Protein AF-0000000075736664 (afdb_homodimer)

InterPro domains:
  IPR010893 [NiFe]-hydrogenase maturation factor HyaE [PF07449] (16-112)
  IPR010893 [NiFe]-hydrogenase maturation factor HyaE [PIRSF038934] (4-126)
  IPR010893 [NiFe]-hydrogenase maturation factor HyaE [cd02965] (16-115)
  IPR036249 Thioredoxin-like superfamily [SSF52833] (6-121)

Organism: Rhodopseudomonas palustris (strain ATCC BAA-98 / CGA009) (NCBI:txid258594)

Radius of gyration: 22.51 Å; Cα contacts (8 Å, |Δi|>4): 383; chains: 2; bounding box: 53×80×55 Å

Secondary structure (DSSP, 8-state):
-----------TTPPEEE-TTTHHHHHHHH-SEEEEEE---TTT-TTHHHHHHHHHHHHHTSTTTEEEEEE-GGGHHHHHHHHT--SSSEEEEEEPPEEEEEEES---HHHHHHHHHHHHHHHH-GGGGTTT-/-----------TTPPEEE-TTTHHHHHHHH-SEEEEEE---TTT-TTHHHHHHHHHHHHHTSTTTEEEEEE-GGGHHHHHHHHT--SSSEEEEEEPPEEEEEEES---HHHHHHHHHHHHHHHH-GGGGTTT-

Nearest PDB structures (foldseek):
  2qsi-assembly1_B  TM=9.803E-01  e=1.131E-19  Rhodopseudomonas palustris CGA009
  5xoc-assembly1_B  TM=6.688E-01  e=1.266E-04  Escherichia coli K-12
  2h72-assembly2_B  TM=6.730E-01  e=1.039E-04  Escherichia coli
  2h76-assembly2_B  TM=6.574E-01  e=1.445E-04  Escherichia coli
  5hr3-assembly2_B  TM=6.625E-01  e=2.447E-04  Escherichia coli

Sequence (266 aa):
MSGSLARAAARPNAPTLVDEATVDDFIAHSGKIVVLFFRGDAVRFPEAADLAVVLPELINAFPGRLVAAEVAAEAERGLMARFGVAVCPSLAVVQPERTLGVIAKIQDWSSYLAQIGAMLAEVDQPGEAELQSMSGSLARAAARPNAPTLVDEATVDDFIAHSGKIVVLFFRGDAVRFPEAADLAVVLPELINAFPGRLVAAEVAAEAERGLMARFGVAVCPSLAVVQPERTLGVIAKIQDWSSYLAQIGAMLAEVDQPGEAELQS

Structure (mmCIF, N/CA/C/O backbone):
data_AF-0000000075736664-model_v1
#
loop_
_entity.id
_entity.type
_entity.pdbx_description
1 polymer 'Hydrogenase expression/formation protein'
#
loop_
_atom_site.group_PDB
_atom_site.id
_atom_site.type_symbol
_atom_site.label_atom_id
_atom_site.label_alt_id
_atom_site.label_comp_id
_atom_site.label_asym_id
_atom_site.label_entity_id
_atom_site.label_seq_id
_atom_site.pdbx_PDB_ins_code
_atom_site.Cartn_x
_atom_site.Cartn_y
_atom_site.Cartn_z
_atom_site.occupancy
_atom_site.B_iso_or_equiv
_atom_site.auth_seq_id
_atom_site.auth_comp_id
_atom_site.auth_asym_id
_atom_site.auth_atom_id
_atom_site.pdbx_PDB_model_num
ATOM 1 N N . MET A 1 1 ? -13.656 48.906 -15.078 1 32.12 1 MET A N 1
ATOM 2 C CA . MET A 1 1 ? -13.891 47.688 -14.289 1 32.12 1 MET A CA 1
ATOM 3 C C . MET A 1 1 ? -12.711 46.719 -14.398 1 32.12 1 MET A C 1
ATOM 5 O O . MET A 1 1 ? -12.594 45.969 -15.367 1 32.12 1 MET A O 1
ATOM 9 N N . SER A 1 2 ? -11.516 47.156 -13.961 1 38.31 2 SER A N 1
ATOM 10 C CA . SER A 1 2 ? -10.227 46.469 -13.922 1 38.31 2 SER A CA 1
ATOM 11 C C . SER A 1 2 ? -10.328 45.156 -13.164 1 38.31 2 SER A C 1
ATOM 13 O O . SER A 1 2 ? -10.641 45.125 -11.977 1 38.31 2 SER A O 1
ATOM 15 N N . GLY A 1 3 ? -10.867 44.031 -13.758 1 38.94 3 GLY A N 1
ATOM 16 C CA . GLY A 1 3 ? -10.953 42.688 -13.211 1 38.94 3 GLY A CA 1
ATOM 17 C C . GLY A 1 3 ? -9.664 42.25 -12.562 1 38.94 3 GLY A C 1
ATOM 18 O O . GLY A 1 3 ? -8.609 42.219 -13.211 1 38.94 3 GLY A O 1
ATOM 19 N N . SER A 1 4 ? -9.32 42.656 -11.336 1 39.97 4 SER A N 1
ATOM 20 C CA . SER A 1 4 ? -8.227 42.125 -10.523 1 39.97 4 SER A CA 1
ATOM 21 C C . SER A 1 4 ? -8.188 40.594 -10.586 1 39.97 4 SER A C 1
ATOM 23 O O . SER A 1 4 ? -9.125 39.938 -10.141 1 39.97 4 SER A O 1
ATOM 25 N N . LEU A 1 5 ? -7.781 40.062 -11.688 1 40.94 5 LEU A N 1
ATOM 26 C CA . LEU A 1 5 ? -7.5 38.625 -11.68 1 40.94 5 LEU A CA 1
ATOM 27 C C . LEU A 1 5 ? -6.68 38.25 -10.453 1 40.94 5 LEU A C 1
ATOM 29 O O . LEU A 1 5 ? -5.52 38.656 -10.328 1 40.94 5 LEU A O 1
ATOM 33 N N . ALA A 1 6 ? -7.152 38.281 -9.258 1 39.81 6 ALA A N 1
ATOM 34 C CA . ALA A 1 6 ? -6.512 37.656 -8.102 1 39.81 6 ALA A CA 1
ATOM 35 C C . ALA A 1 6 ? -5.684 36.438 -8.516 1 39.81 6 ALA A C 1
ATOM 37 O O . ALA A 1 6 ? -6.234 35.438 -8.93 1 39.81 6 ALA A O 1
ATOM 38 N N . ARG A 1 7 ? -4.645 36.594 -9.234 1 39.16 7 ARG A N 1
ATOM 39 C CA . ARG A 1 7 ? -3.645 35.562 -9.492 1 39.16 7 ARG A CA 1
ATOM 40 C C . ARG A 1 7 ? -3.42 34.688 -8.258 1 39.16 7 ARG A C 1
ATOM 42 O O . ARG A 1 7 ? -3 35.188 -7.211 1 39.16 7 ARG A O 1
ATOM 49 N N . ALA A 1 8 ? -4.324 33.688 -7.949 1 43.16 8 ALA A N 1
ATOM 50 C CA . ALA A 1 8 ? -4 32.688 -6.941 1 43.16 8 ALA A CA 1
ATOM 51 C C . ALA A 1 8 ? -2.492 32.531 -6.801 1 43.16 8 ALA A C 1
ATOM 53 O O . ALA A 1 8 ? -1.814 32.125 -7.75 1 43.16 8 ALA A O 1
ATOM 54 N N . ALA A 1 9 ? -1.749 33.281 -6.129 1 41.16 9 ALA A N 1
ATOM 55 C CA . ALA A 1 9 ? -0.318 33.188 -5.848 1 41.16 9 ALA A CA 1
ATOM 56 C C . ALA A 1 9 ? 0.123 31.75 -5.621 1 41.16 9 ALA A C 1
ATOM 58 O O . ALA A 1 9 ? -0.461 31.047 -4.805 1 41.16 9 ALA A O 1
ATOM 59 N N . ALA A 1 10 ? 0.489 30.984 -6.641 1 45.25 10 ALA A N 1
ATOM 60 C CA . ALA A 1 10 ? 1.214 29.734 -6.543 1 45.25 10 ALA A CA 1
ATOM 61 C C . ALA A 1 10 ? 2.143 29.719 -5.332 1 45.25 10 ALA A C 1
ATOM 63 O O . ALA A 1 10 ? 2.973 30.625 -5.172 1 45.25 10 ALA A O 1
ATOM 64 N N . ARG A 1 11 ? 1.587 29.609 -4.062 1 51.81 11 ARG A N 1
ATOM 65 C CA . ARG A 1 11 ? 2.467 29.531 -2.9 1 51.81 11 ARG A CA 1
ATOM 66 C C . ARG A 1 11 ? 3.707 28.703 -3.207 1 51.81 11 ARG A C 1
ATOM 68 O O . ARG A 1 11 ? 3.6 27.578 -3.697 1 51.81 11 ARG A O 1
ATOM 75 N N . PRO A 1 12 ? 4.809 29.219 -3.355 1 54.09 12 PRO A N 1
ATOM 76 C CA . PRO A 1 12 ? 6.07 28.484 -3.504 1 54.09 12 PRO A CA 1
ATOM 77 C C . PRO A 1 12 ? 6.18 27.297 -2.557 1 54.09 12 PRO A C 1
ATOM 79 O O . PRO A 1 12 ? 5.703 27.359 -1.42 1 54.09 12 PRO A O 1
ATOM 82 N N . ASN A 1 13 ? 6.242 26 -3.016 1 64.38 13 ASN A N 1
ATOM 83 C CA . ASN A 1 13 ? 6.504 24.766 -2.297 1 64.38 13 ASN A CA 1
ATOM 84 C C . ASN A 1 13 ? 5.207 24.078 -1.881 1 64.38 13 ASN A C 1
ATOM 86 O O . ASN A 1 13 ? 5.164 23.391 -0.855 1 64.38 13 ASN A O 1
ATOM 90 N N . ALA A 1 14 ? 4.172 24.609 -2.598 1 75.69 14 ALA A N 1
ATOM 91 C CA . ALA A 1 14 ? 2.883 24 -2.291 1 75.69 14 ALA A CA 1
ATOM 92 C C . ALA A 1 14 ? 2.879 22.516 -2.656 1 75.69 14 ALA A C 1
ATOM 94 O O . ALA A 1 14 ? 3.445 22.125 -3.676 1 75.69 14 ALA A O 1
ATOM 95 N N . PRO A 1 15 ? 2.268 21.766 -1.81 1 84.31 15 PRO A N 1
ATOM 96 C CA . PRO A 1 15 ? 2.178 20.344 -2.119 1 84.31 15 PRO A CA 1
ATOM 97 C C . PRO A 1 15 ? 1.382 20.062 -3.393 1 84.31 15 PRO A C 1
ATOM 99 O O . PRO A 1 15 ? 0.572 20.891 -3.812 1 84.31 15 PRO A O 1
ATOM 102 N N . THR A 1 16 ? 1.76 19.047 -4.055 1 92.88 16 THR A N 1
ATOM 103 C CA . THR A 1 16 ? 1.002 18.562 -5.199 1 92.88 16 THR A CA 1
ATOM 104 C C . THR A 1 16 ? -0.468 18.375 -4.84 1 92.88 16 THR A C 1
ATOM 106 O O . THR A 1 16 ? -0.787 17.859 -3.764 1 92.88 16 THR A O 1
ATOM 109 N N . LEU A 1 17 ? -1.338 18.875 -5.707 1 96.75 17 LEU A N 1
ATOM 110 C CA . LEU A 1 17 ? -2.766 18.641 -5.52 1 96.75 17 LEU A CA 1
ATOM 111 C C . LEU A 1 17 ? -3.18 17.297 -6.105 1 96.75 17 LEU A C 1
ATOM 113 O O . LEU A 1 17 ? -2.801 16.953 -7.227 1 96.75 17 LEU A O 1
ATOM 117 N N . VAL A 1 18 ? -3.914 16.484 -5.32 1 97.94 18 VAL A N 1
ATOM 118 C CA . VAL A 1 18 ? -4.375 15.18 -5.805 1 97.94 18 VAL A CA 1
ATOM 119 C C . VAL A 1 18 ? -5.891 15.086 -5.66 1 97.94 18 VAL A C 1
ATOM 121 O O . VAL A 1 18 ? -6.488 15.766 -4.82 1 97.94 18 VAL A O 1
ATOM 124 N N . ASP A 1 19 ? -6.504 14.352 -6.531 1 98.06 19 ASP A N 1
ATOM 125 C CA . ASP A 1 19 ? -7.914 13.992 -6.445 1 98.06 19 ASP A CA 1
ATOM 126 C C . ASP A 1 19 ? -8.109 12.484 -6.594 1 98.06 19 ASP A C 1
ATOM 128 O O . ASP A 1 19 ? -7.152 11.719 -6.508 1 98.06 19 ASP A O 1
ATOM 132 N N . GLU A 1 20 ? -9.383 12.047 -6.746 1 96 20 GLU A N 1
ATOM 133 C CA . GLU A 1 20 ? -9.68 10.617 -6.793 1 96 20 GLU A CA 1
ATOM 134 C C . GLU A 1 20 ? -9.023 9.953 -8 1 96 20 GLU A C 1
ATOM 136 O O . GLU A 1 20 ? -8.68 8.773 -7.961 1 96 20 GLU A O 1
ATOM 141 N N . ALA A 1 21 ? -8.797 10.758 -8.992 1 94 21 ALA A N 1
ATOM 142 C CA . ALA A 1 21 ? -8.242 10.211 -10.234 1 94 21 ALA A CA 1
ATOM 143 C C . ALA A 1 21 ? -6.719 10.117 -10.156 1 94 21 ALA A C 1
ATOM 145 O O . ALA A 1 21 ? -6.109 9.297 -10.852 1 94 21 ALA A O 1
ATOM 146 N N . THR A 1 22 ? -6.109 10.867 -9.297 1 95.56 22 THR A N 1
ATOM 147 C CA . THR A 1 22 ? -4.656 11 -9.391 1 95.56 22 THR A CA 1
ATOM 148 C C . THR A 1 22 ? -3.988 10.508 -8.109 1 95.56 22 THR A C 1
ATOM 150 O O . THR A 1 22 ? -2.779 10.266 -8.086 1 95.56 22 THR A O 1
ATOM 153 N N . VAL A 1 23 ? -4.711 10.297 -7.059 1 96.12 23 VAL A N 1
ATOM 154 C CA . VAL A 1 23 ? -4.133 10 -5.75 1 96.12 23 VAL A CA 1
ATOM 155 C C . VAL A 1 23 ? -3.406 8.656 -5.797 1 96.12 23 VAL A C 1
ATOM 157 O O . VAL A 1 23 ? -2.324 8.508 -5.223 1 96.12 23 VAL A O 1
ATOM 160 N N . ASP A 1 24 ? -3.945 7.691 -6.508 1 89.81 24 ASP A N 1
ATOM 161 C CA . ASP A 1 24 ? -3.33 6.367 -6.578 1 89.81 24 ASP A CA 1
ATOM 162 C C . ASP A 1 24 ? -1.961 6.434 -7.25 1 89.81 24 ASP A C 1
ATOM 164 O O . ASP A 1 24 ? -0.997 5.84 -6.766 1 89.81 24 ASP A O 1
ATOM 168 N N . ASP A 1 25 ? -1.951 7.113 -8.375 1 89.38 25 ASP A N 1
ATOM 169 C CA . ASP A 1 25 ? -0.68 7.273 -9.07 1 89.38 25 ASP A CA 1
ATOM 170 C C . ASP A 1 25 ? 0.342 7.996 -8.195 1 89.38 25 ASP A C 1
ATOM 172 O O . ASP A 1 25 ? 1.519 7.629 -8.172 1 89.38 25 ASP A O 1
ATOM 176 N N . PHE A 1 26 ? -0.055 9 -7.527 1 94.62 26 PHE A N 1
ATOM 177 C CA . PHE A 1 26 ? 0.829 9.75 -6.648 1 94.62 26 PHE A CA 1
ATOM 178 C C . PHE A 1 26 ? 1.398 8.859 -5.555 1 94.62 26 PHE A C 1
ATOM 180 O O . PHE A 1 26 ? 2.607 8.852 -5.316 1 94.62 26 PHE A O 1
ATOM 187 N N . ILE A 1 27 ? 0.535 8.07 -4.914 1 93.75 27 ILE A N 1
ATOM 188 C CA . ILE A 1 27 ? 0.953 7.207 -3.816 1 93.75 27 ILE A CA 1
ATOM 189 C C . ILE A 1 27 ? 1.889 6.121 -4.34 1 93.75 27 ILE A C 1
ATOM 191 O O . ILE A 1 27 ? 2.941 5.863 -3.75 1 93.75 27 ILE A O 1
ATOM 195 N N . ALA A 1 28 ? 1.569 5.566 -5.426 1 84.88 28 ALA A N 1
ATOM 196 C CA . ALA A 1 28 ? 2.316 4.434 -5.969 1 84.88 28 ALA A CA 1
ATOM 197 C C . ALA A 1 28 ? 3.705 4.867 -6.438 1 84.88 28 ALA A C 1
ATOM 199 O O . ALA A 1 28 ? 4.668 4.105 -6.328 1 84.88 28 ALA A O 1
ATOM 200 N N . HIS A 1 29 ? 3.846 6.012 -6.855 1 84.44 29 HIS A N 1
ATOM 201 C CA . HIS A 1 29 ? 5.09 6.422 -7.496 1 84.44 29 HIS A CA 1
ATOM 202 C C . HIS A 1 29 ? 5.957 7.246 -6.547 1 84.44 29 HIS A C 1
ATOM 204 O O . HIS A 1 29 ? 7.07 7.637 -6.898 1 84.44 29 HIS A O 1
ATOM 210 N N . SER A 1 30 ? 5.516 7.527 -5.406 1 81.81 30 SER A N 1
ATOM 211 C CA . SER A 1 30 ? 6.289 8.344 -4.477 1 81.81 30 SER A CA 1
ATOM 212 C C . SER A 1 30 ? 7.512 7.594 -3.963 1 81.81 30 SER A C 1
ATOM 214 O O . SER A 1 30 ? 8.609 8.156 -3.883 1 81.81 30 SER A O 1
ATOM 216 N N . GLY A 1 31 ? 7.293 6.25 -3.725 1 83.69 31 GLY A N 1
ATOM 217 C CA . GLY A 1 31 ? 8.352 5.449 -3.127 1 83.69 31 GLY A CA 1
ATOM 218 C C . GLY A 1 31 ? 8.617 5.801 -1.676 1 83.69 31 GLY A C 1
ATOM 219 O O . GLY A 1 31 ? 9.625 5.375 -1.104 1 83.69 31 GLY A O 1
ATOM 220 N N . LYS A 1 32 ? 7.875 6.727 -1.151 1 94.31 32 LYS A N 1
ATOM 221 C CA . LYS A 1 32 ? 7.965 7.211 0.223 1 94.31 32 LYS A CA 1
ATOM 222 C C . LYS A 1 32 ? 6.617 7.113 0.929 1 94.31 32 LYS A C 1
ATOM 224 O O . LYS A 1 32 ? 5.594 6.855 0.291 1 94.31 32 LYS A O 1
ATOM 229 N N . ILE A 1 33 ? 6.684 7.246 2.205 1 96.94 33 ILE A N 1
ATOM 230 C CA . ILE A 1 33 ? 5.449 7.418 2.959 1 96.94 33 ILE A CA 1
ATOM 231 C C . ILE A 1 33 ? 4.777 8.734 2.566 1 96.94 33 ILE A C 1
ATOM 233 O O . ILE A 1 33 ? 5.441 9.766 2.469 1 96.94 33 ILE A O 1
ATOM 237 N N . VAL A 1 34 ? 3.512 8.703 2.279 1 97.75 34 VAL A N 1
ATOM 238 C CA . VAL A 1 34 ? 2.783 9.852 1.751 1 97.75 34 VAL A CA 1
ATOM 239 C C . VAL A 1 34 ? 1.992 10.523 2.871 1 97.75 34 VAL A C 1
ATOM 241 O O . VAL A 1 34 ? 1.315 9.852 3.652 1 97.75 34 VAL A O 1
ATOM 244 N N . VAL A 1 35 ? 2.068 11.844 2.977 1 98.44 35 VAL A N 1
ATOM 245 C CA . VAL A 1 35 ? 1.251 12.648 3.877 1 98.44 35 VAL A CA 1
ATOM 246 C C . VAL A 1 35 ? 0.188 13.398 3.08 1 98.44 35 VAL A C 1
ATOM 248 O O . VAL A 1 35 ? 0.504 14.328 2.33 1 98.44 35 VAL A O 1
ATOM 251 N N . LEU A 1 36 ? -1.027 13.008 3.248 1 98.44 36 LEU A N 1
ATOM 252 C CA . LEU A 1 36 ? -2.143 13.672 2.584 1 98.44 36 LEU A CA 1
ATOM 253 C C . LEU A 1 36 ? -2.74 14.75 3.477 1 98.44 36 LEU A C 1
ATOM 255 O O . LEU A 1 36 ? -3.166 14.469 4.598 1 98.44 36 LEU A O 1
ATOM 259 N N . PHE A 1 37 ? -2.809 15.945 2.949 1 98.56 37 PHE A N 1
ATOM 260 C CA . PHE A 1 37 ? -3.369 17.094 3.654 1 98.56 37 PHE A CA 1
ATOM 261 C C . PHE A 1 37 ? -4.812 17.344 3.229 1 98.56 37 PHE A C 1
ATOM 263 O O . PHE A 1 37 ? -5.078 17.625 2.061 1 98.56 37 PHE A O 1
ATOM 270 N N . PHE A 1 38 ? -5.656 17.094 4.16 1 98.44 38 PHE A N 1
ATOM 271 C CA . PHE A 1 38 ? -7.059 17.453 4.012 1 98.44 38 PHE A CA 1
ATOM 272 C C . PHE A 1 38 ? -7.328 18.828 4.625 1 98.44 38 PHE A C 1
ATOM 274 O O . PHE A 1 38 ? -7.398 18.969 5.848 1 98.44 38 PHE A O 1
ATOM 281 N N . ARG A 1 39 ? -7.488 19.781 3.824 1 97 39 ARG A N 1
ATOM 282 C CA . ARG A 1 39 ? -7.57 21.156 4.281 1 97 39 ARG A CA 1
ATOM 283 C C . ARG A 1 39 ? -8.961 21.469 4.828 1 97 39 ARG A C 1
ATOM 285 O O . ARG A 1 39 ? -9.086 22.125 5.863 1 97 39 ARG A O 1
ATOM 292 N N . GLY A 1 40 ? -10.008 21 4.148 1 96.88 40 GLY A N 1
ATOM 293 C CA . GLY A 1 40 ? -11.367 21.391 4.48 1 96.88 40 GLY A CA 1
ATOM 294 C C . GLY A 1 40 ? -11.75 22.75 3.963 1 96.88 40 GLY A C 1
ATOM 295 O O . GLY A 1 40 ? -10.969 23.406 3.258 1 96.88 40 GLY A O 1
ATOM 296 N N . ASP A 1 41 ? -12.961 23.172 4.273 1 95.56 41 ASP A N 1
ATOM 297 C CA . ASP A 1 41 ? -13.508 24.453 3.84 1 95.56 41 ASP A CA 1
ATOM 298 C C . ASP A 1 41 ? -12.75 25.609 4.48 1 95.56 41 ASP A C 1
ATOM 300 O O . ASP A 1 41 ? -12.656 25.703 5.707 1 95.56 41 ASP A O 1
ATOM 304 N N . ALA A 1 42 ? -12.242 26.484 3.629 1 91.19 42 ALA A N 1
ATOM 305 C CA . ALA A 1 42 ? -11.375 27.562 4.09 1 91.19 42 ALA A CA 1
ATOM 306 C C . ALA A 1 42 ? -12.133 28.5 5.027 1 91.19 42 ALA A C 1
ATOM 308 O O . ALA A 1 42 ? -11.539 29.094 5.934 1 91.19 42 ALA A O 1
ATOM 309 N N . VAL A 1 43 ? -13.367 28.688 4.711 1 92.69 43 VAL A N 1
ATOM 310 C CA . VAL A 1 43 ? -14.18 29.578 5.547 1 92.69 43 VAL A CA 1
ATOM 311 C C 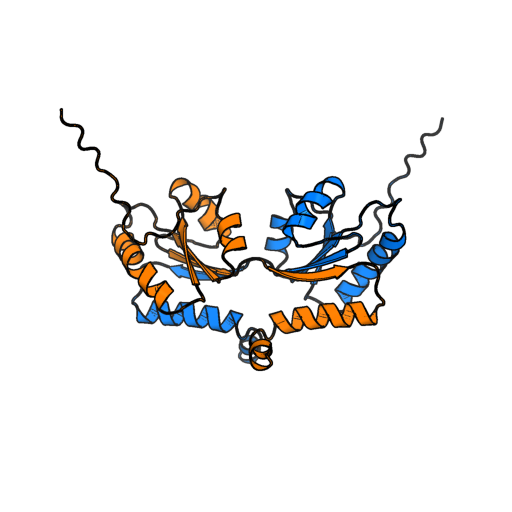. VAL A 1 43 ? -14.422 28.922 6.906 1 92.69 43 VAL A C 1
ATOM 313 O O . VAL A 1 43 ? -14.359 29.578 7.941 1 92.69 43 VAL A O 1
ATOM 316 N N . ARG A 1 44 ? -14.703 27.719 6.93 1 94.38 44 ARG A N 1
ATOM 317 C CA . ARG A 1 44 ? -15.016 26.984 8.156 1 94.38 44 ARG A CA 1
ATOM 318 C C . ARG A 1 44 ? -13.766 26.703 8.969 1 94.38 44 ARG A C 1
ATOM 320 O O . ARG A 1 44 ? -13.812 26.641 10.203 1 94.38 44 ARG A O 1
ATOM 327 N N . PHE A 1 45 ? -12.594 26.516 8.258 1 94.88 45 PHE A N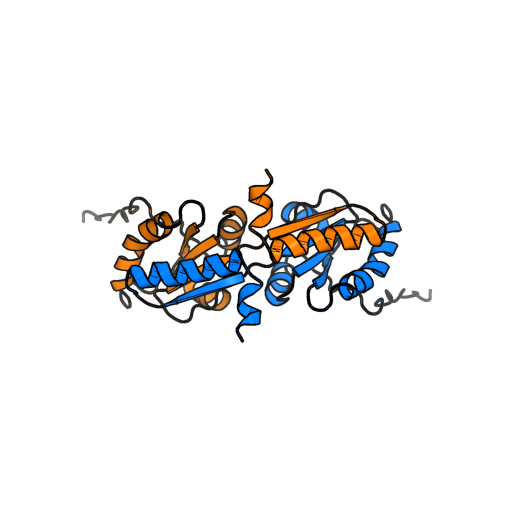 1
ATOM 328 C CA . PHE A 1 45 ? -11.359 26.125 8.93 1 94.88 45 PHE A CA 1
ATOM 329 C C . PHE A 1 45 ? -10.211 27.047 8.508 1 94.88 45 PHE A C 1
ATOM 331 O O . PHE A 1 45 ? -9.25 26.594 7.883 1 94.88 45 PHE A O 1
ATOM 338 N N . PRO A 1 46 ? -10.195 28.234 8.891 1 92.75 46 PRO A N 1
ATOM 339 C CA . PRO A 1 46 ? -9.141 29.156 8.492 1 92.75 46 PRO A CA 1
ATOM 340 C C . PRO A 1 46 ? -7.77 28.766 9.031 1 92.75 46 PRO A C 1
ATOM 342 O O . PRO A 1 46 ? -6.746 29.094 8.422 1 92.75 46 PRO A O 1
ATOM 345 N N . GLU A 1 47 ? -7.738 28.062 10.109 1 91.44 47 GLU A N 1
ATOM 346 C CA . GLU A 1 47 ? -6.488 27.641 10.727 1 91.44 47 GLU A CA 1
ATOM 347 C C . GLU A 1 47 ? -5.754 26.625 9.852 1 91.44 47 GLU A C 1
ATOM 349 O O . GLU A 1 47 ? -4.566 26.359 10.055 1 91.44 47 GLU A O 1
ATOM 354 N N . ALA A 1 48 ? -6.488 26.047 8.867 1 93.44 48 ALA A N 1
ATOM 355 C CA . ALA A 1 48 ? -5.863 25.094 7.957 1 93.44 48 ALA A CA 1
ATOM 356 C C . ALA A 1 48 ? -4.695 25.734 7.207 1 93.44 48 ALA A C 1
ATOM 358 O O . ALA A 1 48 ? -3.777 25.031 6.766 1 93.44 48 ALA A O 1
ATOM 359 N N . ALA A 1 49 ? -4.766 26.984 7.062 1 91.56 49 ALA A N 1
ATOM 360 C CA . ALA A 1 49 ? -3.674 27.719 6.422 1 91.56 49 ALA A CA 1
ATOM 361 C C . ALA A 1 49 ? -2.373 27.562 7.203 1 91.56 49 ALA A C 1
ATOM 363 O O . ALA A 1 49 ? -1.29 27.516 6.617 1 91.56 49 ALA A O 1
ATOM 364 N N . ASP A 1 50 ? -2.479 27.484 8.484 1 90.94 50 ASP A N 1
ATOM 365 C CA . ASP A 1 50 ? -1.3 27.281 9.32 1 90.94 50 ASP A CA 1
ATOM 366 C C . ASP A 1 50 ? -0.649 25.938 9.023 1 90.94 50 ASP A C 1
ATOM 368 O O . ASP A 1 50 ? 0.578 25.828 8.992 1 90.94 50 ASP A O 1
ATOM 372 N N . LEU A 1 51 ? -1.465 24.938 8.836 1 92.81 51 LEU A N 1
ATOM 373 C CA . LEU A 1 51 ? -0.968 23.594 8.523 1 92.81 51 LEU A CA 1
ATOM 374 C C . LEU A 1 51 ? -0.291 23.578 7.156 1 92.81 51 LEU A C 1
ATOM 376 O O . LEU A 1 51 ? 0.726 22.906 6.973 1 92.81 51 LEU A O 1
ATOM 380 N N . ALA A 1 52 ? -0.842 24.281 6.277 1 91.88 52 ALA A N 1
ATOM 381 C CA . ALA A 1 52 ? -0.252 24.375 4.945 1 91.88 52 ALA A CA 1
ATOM 382 C C . ALA A 1 52 ? 1.154 24.969 5.012 1 91.88 52 ALA A C 1
ATOM 384 O O . ALA A 1 52 ? 2.023 24.609 4.215 1 91.88 52 ALA A O 1
ATOM 385 N N . VAL A 1 53 ? 1.399 25.859 5.891 1 90 53 VAL A N 1
ATOM 386 C CA . VAL A 1 53 ? 2.693 26.516 6.055 1 90 53 VAL A CA 1
ATOM 387 C C . VAL A 1 53 ? 3.664 25.562 6.758 1 90 53 VAL A C 1
ATOM 389 O O . VAL A 1 53 ? 4.848 25.516 6.414 1 90 53 VAL A O 1
ATOM 392 N N . VAL A 1 54 ? 3.162 24.812 7.656 1 92.44 54 VAL A N 1
ATOM 393 C CA . VAL A 1 54 ? 3.986 23.953 8.508 1 92.44 54 VAL A CA 1
ATOM 394 C C . VAL A 1 54 ? 4.309 22.656 7.773 1 92.44 54 VAL A C 1
ATOM 396 O O . VAL A 1 54 ? 5.344 22.047 8.023 1 92.44 54 VAL A O 1
ATOM 399 N N . LEU A 1 55 ? 3.463 22.25 6.895 1 95.44 55 LEU A N 1
ATOM 400 C CA . LEU A 1 55 ? 3.529 20.938 6.27 1 95.44 55 LEU A CA 1
ATOM 401 C C . LEU A 1 55 ? 4.871 20.734 5.57 1 95.44 55 LEU A C 1
ATOM 403 O O . LEU A 1 55 ? 5.527 19.703 5.77 1 95.44 55 LEU A O 1
ATOM 407 N N . PRO A 1 56 ? 5.375 21.703 4.852 1 95.12 56 PRO A N 1
ATOM 408 C CA . PRO A 1 56 ? 6.684 21.5 4.223 1 95.12 56 PRO A CA 1
ATOM 409 C C . PRO A 1 56 ? 7.805 21.328 5.242 1 95.12 56 PRO A C 1
ATOM 411 O O . PRO A 1 56 ? 8.727 20.531 5.016 1 95.12 56 PRO A O 1
ATOM 414 N N . GLU A 1 57 ? 7.73 22.016 6.297 1 94.81 57 GLU A N 1
ATOM 415 C CA . GLU A 1 57 ? 8.727 21.891 7.355 1 94.81 57 GLU A CA 1
ATOM 416 C C . GLU A 1 57 ? 8.656 20.516 8.023 1 94.81 57 GLU A C 1
ATOM 418 O O . GLU A 1 57 ? 9.688 19.953 8.383 1 94.81 57 GLU A O 1
ATOM 423 N N . LEU A 1 58 ? 7.457 20.125 8.18 1 95.5 58 LEU A N 1
ATOM 424 C CA . LEU A 1 58 ? 7.254 18.797 8.75 1 95.5 58 LEU A CA 1
ATOM 425 C C . LEU A 1 58 ? 7.883 17.734 7.867 1 95.5 58 LEU A C 1
ATOM 427 O O . LEU A 1 58 ? 8.555 16.828 8.367 1 95.5 58 LEU A O 1
ATOM 431 N N . ILE A 1 59 ? 7.684 17.797 6.598 1 96.5 59 ILE A N 1
ATOM 432 C CA . ILE A 1 59 ? 8.258 16.844 5.648 1 96.5 59 ILE A CA 1
ATOM 433 C C . ILE A 1 59 ? 9.781 16.875 5.746 1 96.5 59 ILE A C 1
ATOM 435 O O . ILE A 1 59 ? 10.438 15.836 5.781 1 96.5 59 ILE A O 1
ATOM 439 N N . ASN A 1 60 ? 10.305 18.047 5.875 1 96.12 60 ASN A N 1
ATOM 440 C CA . ASN A 1 60 ? 11.75 18.234 5.926 1 96.12 60 ASN A CA 1
ATOM 441 C C . ASN A 1 60 ? 12.344 17.672 7.219 1 96.12 60 ASN A C 1
ATOM 443 O O . ASN A 1 60 ? 13.539 17.406 7.297 1 96.12 60 ASN A O 1
ATOM 447 N N . ALA A 1 61 ? 11.578 17.562 8.195 1 97.31 61 ALA A N 1
ATOM 448 C CA . ALA A 1 61 ? 12.031 17.016 9.477 1 97.31 61 ALA A CA 1
ATOM 449 C C . ALA A 1 61 ? 12.281 15.516 9.383 1 97.31 61 ALA A C 1
ATOM 451 O O . ALA A 1 61 ? 12.906 14.93 10.266 1 97.31 61 ALA A O 1
ATOM 452 N N . PHE A 1 62 ? 11.812 14.883 8.352 1 96.75 62 PHE A N 1
ATOM 453 C CA . PHE A 1 62 ? 12.031 13.469 8.07 1 96.75 62 PHE A CA 1
ATOM 454 C C . PHE A 1 62 ? 12.617 13.281 6.68 1 96.75 62 PHE A C 1
ATOM 456 O O . PHE A 1 62 ? 11.969 12.703 5.801 1 96.75 62 PHE A O 1
ATOM 463 N N . PRO A 1 63 ? 13.789 13.695 6.555 1 94.81 63 PRO A N 1
ATOM 464 C CA . PRO A 1 63 ? 14.367 13.75 5.211 1 94.81 63 PRO A CA 1
ATOM 465 C C . PRO A 1 63 ? 14.336 12.391 4.504 1 94.81 63 PRO A C 1
ATOM 467 O O . PRO A 1 63 ? 14.766 11.391 5.074 1 94.81 63 PRO A O 1
ATOM 470 N N . GLY A 1 64 ? 13.766 12.461 3.262 1 94.31 64 GLY A N 1
ATOM 471 C CA . GLY A 1 64 ? 13.781 11.297 2.395 1 94.31 64 GLY A CA 1
ATOM 472 C C . GLY A 1 64 ? 12.703 10.281 2.746 1 94.31 64 GLY A C 1
ATOM 473 O O . GLY A 1 64 ? 12.57 9.258 2.076 1 94.31 64 GLY A O 1
ATOM 474 N N . ARG A 1 65 ? 11.961 10.547 3.74 1 95.25 65 ARG A N 1
ATOM 475 C CA . ARG A 1 65 ? 11.031 9.531 4.223 1 95.25 65 ARG A CA 1
ATOM 476 C C . ARG A 1 65 ? 9.602 9.859 3.805 1 95.25 65 ARG A C 1
ATOM 478 O O . ARG A 1 65 ? 8.773 8.961 3.654 1 95.25 65 ARG A O 1
ATOM 485 N N . LEU A 1 66 ? 9.344 11.156 3.664 1 97.19 66 LEU A N 1
ATOM 486 C CA . LEU A 1 66 ? 7.957 11.586 3.49 1 97.19 66 LEU A CA 1
ATOM 487 C C . LEU A 1 66 ? 7.801 12.406 2.215 1 97.19 66 LEU A C 1
ATOM 489 O O . LEU A 1 66 ? 8.742 13.062 1.774 1 97.19 66 LEU A O 1
ATOM 493 N N . VAL A 1 67 ? 6.68 12.406 1.659 1 96.88 67 VAL A N 1
ATOM 494 C CA . VAL A 1 67 ? 6.238 13.305 0.599 1 96.88 67 VAL A CA 1
ATOM 495 C C . VAL A 1 67 ? 4.797 13.734 0.855 1 96.88 67 VAL A C 1
ATOM 497 O O . VAL A 1 67 ? 3.98 12.938 1.334 1 96.88 67 VAL A O 1
ATOM 500 N N . ALA A 1 68 ? 4.469 14.984 0.522 1 97.5 68 ALA A N 1
ATOM 501 C CA . ALA A 1 68 ? 3.143 15.5 0.853 1 97.5 68 ALA A CA 1
ATOM 502 C C . ALA A 1 68 ? 2.33 15.773 -0.41 1 97.5 68 ALA A C 1
ATOM 504 O O . ALA A 1 68 ? 2.893 16.078 -1.467 1 97.5 68 ALA A O 1
ATOM 505 N N . ALA A 1 69 ? 1.083 15.695 -0.275 1 97.81 69 ALA A N 1
ATOM 506 C CA . ALA A 1 69 ? 0.098 16.156 -1.246 1 97.81 69 ALA A CA 1
ATOM 507 C C . ALA A 1 69 ? -1.121 16.76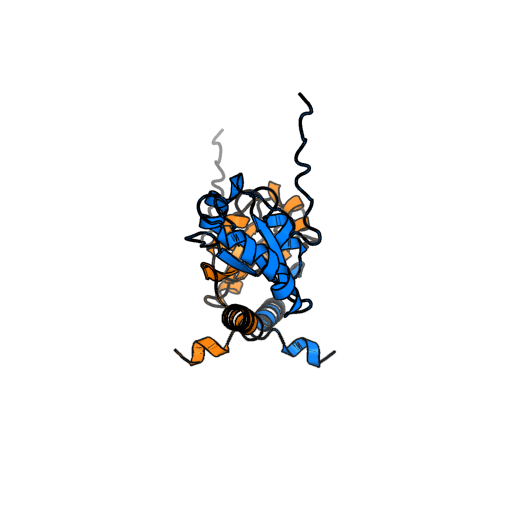6 -0.547 1 97.81 69 ALA A C 1
ATOM 509 O O . ALA A 1 69 ? -1.412 16.422 0.602 1 97.81 69 ALA A O 1
ATOM 510 N N . GLU A 1 70 ? -1.708 17.625 -1.205 1 97.69 70 GLU A N 1
ATOM 511 C CA . GLU A 1 70 ? -2.965 18.188 -0.721 1 97.69 70 GLU A CA 1
ATOM 512 C C . GLU A 1 70 ? -4.152 17.641 -1.504 1 97.69 70 GLU A C 1
ATOM 514 O O . GLU A 1 70 ? -4.098 17.531 -2.73 1 97.69 70 GLU A O 1
ATOM 519 N N . VAL A 1 71 ? -5.203 17.312 -0.76 1 98.38 71 VAL A N 1
ATOM 520 C CA . VAL A 1 71 ? -6.391 16.75 -1.399 1 98.38 71 VAL A CA 1
ATOM 521 C C . VAL A 1 71 ? -7.27 17.875 -1.933 1 98.38 71 VAL A C 1
ATOM 523 O O . VAL A 1 71 ? -7.562 18.844 -1.214 1 98.38 71 VAL A O 1
ATOM 526 N N . ALA A 1 72 ? -7.668 17.781 -3.137 1 98.12 72 ALA A N 1
ATOM 527 C CA . ALA A 1 72 ? -8.555 18.766 -3.756 1 98.12 72 ALA A CA 1
ATOM 528 C C . ALA A 1 72 ? -9.906 18.797 -3.053 1 98.12 72 ALA A C 1
ATOM 530 O O . ALA A 1 72 ? -10.438 17.766 -2.656 1 98.12 72 ALA A O 1
ATOM 531 N N . ALA A 1 73 ? -10.477 19.953 -3.061 1 97.19 73 ALA A N 1
ATOM 532 C CA . ALA A 1 73 ? -11.734 20.172 -2.342 1 97.19 73 ALA A CA 1
ATOM 533 C C . ALA A 1 73 ? -12.828 19.234 -2.846 1 97.19 73 ALA A C 1
ATOM 535 O O . ALA A 1 73 ? -13.586 18.672 -2.053 1 97.19 73 ALA A O 1
ATOM 536 N N . GLU A 1 74 ? -12.891 19.062 -4.137 1 97.19 74 GLU A N 1
ATOM 537 C CA . GLU A 1 74 ? -13.977 18.281 -4.738 1 97.19 74 GLU A CA 1
ATOM 538 C C . GLU A 1 74 ? -13.828 16.797 -4.441 1 97.19 74 GLU A C 1
ATOM 540 O O . GLU A 1 74 ? -14.773 16.031 -4.602 1 97.19 74 GLU A O 1
ATOM 545 N N . ALA A 1 75 ? -12.664 16.359 -4.027 1 98.19 75 ALA A N 1
ATOM 546 C CA . ALA A 1 75 ? -12.383 14.945 -3.791 1 98.19 75 ALA A CA 1
ATOM 547 C C . ALA A 1 75 ? -12.359 14.633 -2.297 1 98.19 75 ALA A C 1
ATOM 549 O O . ALA A 1 75 ? -12.195 13.477 -1.899 1 98.19 75 ALA A O 1
ATOM 550 N N . GLU A 1 76 ? -12.484 15.594 -1.463 1 98.12 76 GLU A N 1
ATOM 551 C CA . GLU A 1 76 ? -12.219 15.469 -0.034 1 98.12 76 GLU A CA 1
ATOM 552 C C . GLU A 1 76 ? -13.133 14.438 0.612 1 98.12 76 GLU A C 1
ATOM 554 O O . GLU A 1 76 ? -12.672 13.539 1.318 1 98.12 76 GLU A O 1
ATOM 559 N N . ARG A 1 77 ? -14.422 14.523 0.312 1 96.94 77 ARG A N 1
ATOM 560 C CA . ARG A 1 77 ? -15.367 13.617 0.955 1 96.94 77 ARG A CA 1
ATOM 561 C C . ARG A 1 77 ? -15.023 12.164 0.649 1 96.94 77 ARG A C 1
ATOM 563 O O . ARG A 1 77 ? -14.945 11.336 1.559 1 96.94 77 ARG A O 1
ATOM 570 N N . GLY A 1 78 ? -14.898 11.875 -0.623 1 97.06 78 GLY A N 1
ATOM 571 C CA . GLY A 1 78 ? -14.562 10.516 -1.021 1 97.06 78 GLY A CA 1
ATOM 572 C C . GLY A 1 78 ? -13.242 10.031 -0.44 1 97.06 78 GLY A C 1
ATOM 573 O O . GLY A 1 78 ? -13.148 8.898 0.037 1 97.06 78 GLY A O 1
ATOM 574 N N . LEU A 1 79 ? -12.25 10.797 -0.428 1 97.88 79 LEU A N 1
ATOM 575 C CA . LEU A 1 79 ? -10.93 10.383 0.022 1 97.88 79 LEU A CA 1
ATOM 576 C C . LEU A 1 79 ? -10.852 10.375 1.545 1 97.88 79 LEU A C 1
ATOM 578 O O . LEU A 1 79 ? -10.047 9.641 2.125 1 97.88 79 LEU A O 1
ATOM 582 N N . MET A 1 80 ? -11.672 11.203 2.205 1 98.19 80 MET A N 1
ATOM 583 C CA . MET A 1 80 ? -11.789 11.102 3.658 1 98.19 80 MET A CA 1
ATOM 584 C C . MET A 1 80 ? -12.25 9.711 4.07 1 98.19 80 MET A C 1
ATOM 586 O O . MET A 1 80 ? -11.672 9.102 4.973 1 98.19 80 MET A O 1
ATOM 590 N N . ALA A 1 81 ? -13.305 9.25 3.391 1 96.06 81 ALA A N 1
ATOM 591 C CA . ALA A 1 81 ? -13.82 7.914 3.676 1 96.06 81 ALA A CA 1
ATOM 592 C C . ALA A 1 81 ? -12.75 6.855 3.416 1 96.06 81 ALA A C 1
ATOM 594 O O . ALA A 1 81 ? -12.539 5.965 4.242 1 96.06 81 ALA A O 1
ATOM 595 N N . ARG A 1 82 ? -12.023 6.934 2.414 1 93.31 82 ARG A N 1
ATOM 596 C CA . ARG A 1 82 ? -11.039 5.93 2.002 1 93.31 82 ARG A CA 1
ATOM 597 C C . ARG A 1 82 ? -9.875 5.871 2.98 1 93.31 82 ARG A C 1
ATOM 599 O O . ARG A 1 82 ? -9.359 4.789 3.273 1 93.31 82 ARG A O 1
ATOM 606 N N . PHE A 1 83 ? -9.414 7.035 3.428 1 96.75 83 PHE A N 1
ATOM 607 C CA . PHE A 1 83 ? -8.18 7.078 4.195 1 96.75 83 PHE A CA 1
ATOM 608 C C . PHE A 1 83 ? -8.469 7.219 5.688 1 96.75 83 PHE A C 1
ATOM 610 O O . PHE A 1 83 ? -7.559 7.457 6.48 1 96.75 83 PHE A O 1
ATOM 617 N N . GLY A 1 84 ? -9.766 7.137 6.055 1 96.75 84 GLY A N 1
ATOM 618 C CA . GLY A 1 84 ? -10.141 7.113 7.461 1 96.75 84 GLY A CA 1
ATOM 619 C C . GLY A 1 84 ? -10.062 8.477 8.125 1 96.75 84 GLY A C 1
ATOM 620 O O . GLY A 1 84 ? -9.688 8.578 9.297 1 96.75 84 GLY A O 1
ATOM 621 N N . VAL A 1 85 ? -10.289 9.492 7.383 1 98.38 85 VAL A N 1
ATOM 622 C CA . VAL A 1 85 ? -10.273 10.859 7.906 1 98.38 85 VAL A CA 1
ATOM 623 C C . VAL A 1 85 ? -11.68 11.273 8.32 1 98.38 85 VAL A C 1
ATOM 625 O O . VAL A 1 85 ? -12.617 11.18 7.523 1 98.38 85 VAL A O 1
ATOM 628 N N . ALA A 1 86 ? -11.805 11.781 9.516 1 97.62 86 ALA A N 1
ATOM 629 C CA . ALA A 1 86 ? -13.141 12.07 10.039 1 97.62 86 ALA A CA 1
ATOM 630 C C . ALA A 1 86 ? -13.414 13.57 10.047 1 97.62 86 ALA A C 1
ATOM 632 O O . ALA A 1 86 ? -14.57 13.992 9.93 1 97.62 86 ALA A O 1
ATOM 633 N N . VAL A 1 87 ? -12.375 14.359 10.117 1 97.06 87 VAL A N 1
ATOM 634 C CA . VAL A 1 87 ? -12.578 15.805 10.227 1 97.06 87 VAL A CA 1
ATOM 635 C C . VAL A 1 87 ? -11.492 16.531 9.445 1 97.06 87 VAL A C 1
ATOM 637 O O . VAL A 1 87 ? -10.453 15.953 9.109 1 97.06 87 VAL A O 1
ATOM 640 N N . CYS A 1 88 ? -11.789 17.719 9.148 1 97.12 88 CYS A N 1
ATOM 641 C CA . CYS A 1 88 ? -10.797 18.609 8.578 1 97.12 88 CYS A CA 1
ATOM 642 C C . CYS A 1 88 ? -10.492 19.766 9.531 1 97.12 88 CYS A C 1
ATOM 644 O O . CYS A 1 88 ? -11.344 20.156 10.32 1 97.12 88 CYS A O 1
ATOM 646 N N . PRO A 1 89 ? -9.383 20.344 9.43 1 97.5 89 PRO A N 1
ATOM 647 C CA . PRO A 1 89 ? -8.219 19.891 8.664 1 97.5 89 PRO A CA 1
ATOM 648 C C . PRO A 1 89 ? -7.535 18.672 9.289 1 97.5 89 PRO A C 1
ATOM 650 O O . PRO A 1 89 ? -7.648 18.453 10.492 1 97.5 89 PRO A O 1
ATOM 653 N N . SER A 1 90 ? -6.902 17.781 8.508 1 98.31 90 SER A N 1
ATOM 654 C CA . SER A 1 90 ? -6.191 16.609 9 1 98.31 90 SER A CA 1
ATOM 655 C C . SER A 1 90 ? -5.051 16.219 8.07 1 98.31 90 SER A C 1
ATOM 657 O O . SER A 1 90 ? -5.055 16.594 6.891 1 98.31 90 SER A O 1
ATOM 659 N N . LEU A 1 91 ? -4.086 15.555 8.602 1 98.44 91 LEU A N 1
ATOM 660 C CA . LEU A 1 91 ? -3.059 14.836 7.852 1 98.44 91 LEU A CA 1
ATOM 661 C C . LEU A 1 91 ? -3.256 13.328 7.957 1 98.44 91 LEU A C 1
ATOM 663 O O . LEU A 1 91 ? -3.359 12.789 9.055 1 98.44 91 LEU A O 1
ATOM 667 N N . ALA A 1 92 ? -3.385 12.711 6.848 1 98.69 92 ALA A N 1
ATOM 668 C CA . ALA A 1 92 ? -3.338 11.25 6.816 1 98.69 92 ALA A CA 1
ATOM 669 C C . ALA A 1 92 ? -1.964 10.758 6.371 1 98.69 92 ALA A C 1
ATOM 671 O O . ALA A 1 92 ? -1.438 11.203 5.348 1 98.69 92 ALA A O 1
ATOM 672 N N . VAL A 1 93 ? -1.364 9.883 7.109 1 98.5 93 VAL A N 1
ATOM 673 C CA . VAL A 1 93 ? -0.075 9.281 6.785 1 98.5 93 VAL A CA 1
ATOM 674 C C . VAL A 1 93 ? -0.289 7.891 6.191 1 98.5 93 VAL A C 1
ATOM 676 O O . VAL A 1 93 ? -0.837 7.008 6.852 1 98.5 93 VAL A O 1
ATOM 679 N N . VAL A 1 94 ? 0.181 7.703 4.988 1 97.38 94 VAL A N 1
ATOM 680 C CA . VAL A 1 94 ? -0.206 6.539 4.195 1 97.38 94 VAL A CA 1
ATOM 681 C C . VAL A 1 94 ? 1.043 5.812 3.703 1 97.38 94 VAL A C 1
ATOM 683 O O . VAL A 1 94 ? 1.957 6.434 3.158 1 97.38 94 VAL A O 1
ATOM 686 N N . GLN A 1 95 ? 1.132 4.535 3.893 1 94.81 95 GLN A N 1
ATOM 687 C CA . GLN A 1 95 ? 2.139 3.664 3.293 1 94.81 95 GLN A CA 1
ATOM 688 C C . GLN A 1 95 ? 1.669 3.127 1.944 1 94.81 95 GLN A C 1
ATOM 690 O O . GLN A 1 95 ? 0.611 2.502 1.854 1 94.81 95 GLN A O 1
ATOM 695 N N . PRO A 1 96 ? 2.391 3.355 0.944 1 93.75 96 PRO A N 1
ATOM 696 C CA . PRO A 1 96 ? 1.988 2.904 -0.39 1 93.75 96 PRO A CA 1
ATOM 697 C C . PRO A 1 96 ? 1.979 1.383 -0.521 1 93.75 96 PRO A C 1
ATOM 699 O O . PRO A 1 96 ? 2.684 0.692 0.219 1 93.75 96 PRO A O 1
ATOM 702 N N . GLU A 1 97 ? 1.104 0.917 -1.465 1 92.62 97 GLU A N 1
ATOM 703 C CA . GLU A 1 97 ? 1.193 -0.463 -1.932 1 92.62 97 GLU A CA 1
ATOM 704 C C . GLU A 1 97 ? 2.576 -0.763 -2.504 1 92.62 97 GLU A C 1
ATOM 706 O O . GLU A 1 97 ? 3.172 0.081 -3.176 1 92.62 97 GLU A O 1
ATOM 711 N N . ARG A 1 98 ? 3.064 -1.986 -2.307 1 91.81 98 ARG A N 1
ATOM 712 C CA . ARG A 1 98 ? 4.379 -2.381 -2.805 1 91.81 98 ARG A CA 1
ATOM 713 C C . ARG A 1 98 ? 4.383 -3.844 -3.232 1 91.81 98 ARG A C 1
ATOM 715 O O . ARG A 1 98 ? 3.875 -4.711 -2.518 1 91.81 98 ARG A O 1
ATOM 722 N N . THR A 1 99 ? 4.898 -4.055 -4.477 1 95.69 99 THR A N 1
ATOM 723 C CA . THR A 1 99 ? 5.23 -5.422 -4.855 1 95.69 99 THR A CA 1
ATOM 724 C C . THR A 1 99 ? 6.516 -5.879 -4.176 1 95.69 99 THR A C 1
ATOM 726 O O . THR A 1 99 ? 7.602 -5.387 -4.496 1 95.69 99 THR A O 1
ATOM 729 N N . LEU A 1 100 ? 6.391 -6.859 -3.271 1 96.25 100 LEU A N 1
ATOM 730 C CA . LEU A 1 100 ? 7.531 -7.344 -2.5 1 96.25 100 LEU A CA 1
ATOM 731 C C . LEU A 1 100 ? 8.461 -8.18 -3.373 1 96.25 100 LEU A C 1
ATOM 733 O O . LEU A 1 100 ? 9.672 -8.211 -3.143 1 96.25 100 LEU A O 1
ATOM 737 N N . GLY A 1 101 ? 7.887 -8.891 -4.305 1 97.88 101 GLY A N 1
ATOM 738 C CA . GLY A 1 101 ? 8.633 -9.719 -5.238 1 97.88 101 GLY A CA 1
ATOM 739 C C . GLY A 1 101 ? 7.734 -10.516 -6.168 1 97.88 101 GLY A C 1
ATOM 740 O O . GLY A 1 101 ? 6.516 -10.531 -6 1 97.88 101 GLY A O 1
ATOM 741 N N . VAL A 1 102 ? 8.391 -11.094 -7.184 1 98.5 102 VAL A N 1
ATOM 742 C CA . VAL A 1 102 ? 7.723 -11.953 -8.148 1 98.5 102 VAL A CA 1
ATOM 743 C C . VAL A 1 102 ? 8.453 -13.289 -8.242 1 98.5 102 VAL A C 1
ATOM 745 O O . VAL A 1 102 ? 9.688 -13.328 -8.305 1 98.5 102 VAL A O 1
ATOM 748 N N . ILE A 1 103 ? 7.727 -14.328 -8.164 1 98.25 103 ILE A N 1
ATOM 749 C CA . ILE A 1 103 ? 8.273 -15.664 -8.398 1 98.25 103 ILE A CA 1
ATOM 750 C C . ILE A 1 103 ? 7.836 -16.172 -9.773 1 98.25 103 ILE A C 1
ATOM 752 O O . ILE A 1 103 ? 6.668 -16.516 -9.969 1 98.25 103 ILE A O 1
ATOM 756 N N . ALA A 1 104 ? 8.789 -16.234 -10.609 1 96.75 104 ALA A N 1
ATOM 757 C CA . ALA A 1 104 ? 8.5 -16.578 -12 1 96.75 104 ALA A CA 1
ATOM 758 C C . ALA A 1 104 ? 8.516 -18.094 -12.203 1 96.75 104 ALA A C 1
ATOM 760 O O . ALA A 1 104 ? 9.312 -18.797 -11.586 1 96.75 104 ALA A O 1
ATOM 761 N N . LYS A 1 105 ? 7.73 -18.5 -13.078 1 89.94 105 LYS A N 1
ATOM 762 C CA . LYS A 1 105 ? 7.68 -19.891 -13.555 1 89.94 105 LYS A CA 1
ATOM 763 C C . LYS A 1 105 ? 7.402 -20.844 -12.398 1 89.94 105 LYS A C 1
ATOM 765 O O . LYS A 1 105 ? 6.953 -20.438 -11.328 1 89.94 105 LYS A O 1
ATOM 770 N N . ILE A 1 106 ? 7.453 -22.172 -12.711 1 91 106 ILE A N 1
ATOM 771 C CA . ILE A 1 106 ? 7.184 -23.203 -11.711 1 91 106 ILE A CA 1
ATOM 772 C C . ILE A 1 106 ? 8.461 -23.531 -10.953 1 91 106 ILE A C 1
ATOM 774 O O . ILE A 1 106 ? 9.516 -23.734 -11.555 1 91 106 ILE A O 1
ATOM 778 N N . GLN A 1 107 ? 8.344 -23.375 -9.664 1 94.06 107 GLN A N 1
ATOM 779 C CA . GLN A 1 107 ? 9.438 -23.703 -8.758 1 94.06 107 GLN A CA 1
ATOM 780 C C . GLN A 1 107 ? 9.086 -24.906 -7.887 1 94.06 107 GLN A C 1
ATOM 782 O O . GLN A 1 107 ? 7.941 -25.359 -7.863 1 94.06 107 GLN A O 1
ATOM 787 N N . ASP A 1 108 ? 10.086 -25.422 -7.25 1 94.75 108 ASP A N 1
ATOM 788 C CA . ASP A 1 108 ? 9.781 -26.469 -6.277 1 94.75 108 ASP A CA 1
ATOM 789 C C . ASP A 1 108 ? 9.258 -25.875 -4.977 1 94.75 108 ASP A C 1
ATOM 791 O O . ASP A 1 108 ? 9.445 -24.688 -4.711 1 94.75 108 ASP A O 1
ATOM 795 N N . TRP A 1 109 ? 8.672 -26.719 -4.199 1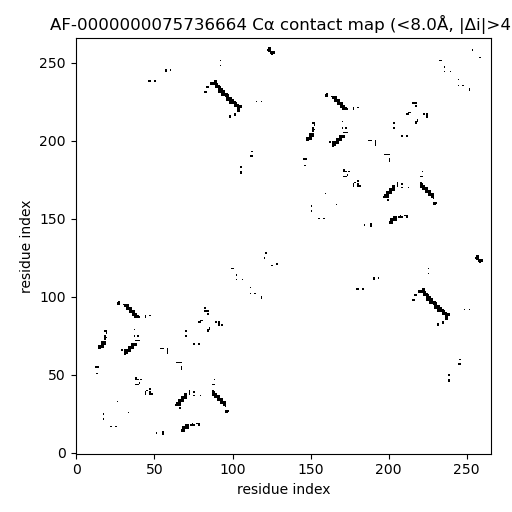 95.44 109 TRP A N 1
ATOM 796 C CA . TRP A 1 109 ? 7.988 -26.312 -2.971 1 95.44 109 TRP A CA 1
ATOM 797 C C . TRP A 1 109 ? 8.938 -25.562 -2.043 1 95.44 109 TRP A C 1
ATOM 799 O O . TRP A 1 109 ? 8.594 -24.484 -1.539 1 95.44 109 TRP A O 1
ATOM 809 N N . SER A 1 110 ? 10.055 -26.078 -1.816 1 97 110 SER A N 1
ATOM 810 C CA . SER A 1 110 ? 11.008 -25.469 -0.894 1 97 110 SER A CA 1
ATOM 811 C C . SER A 1 110 ? 11.422 -24.078 -1.369 1 97 110 SER A C 1
ATOM 813 O O . SER A 1 110 ? 11.633 -23.172 -0.557 1 97 110 SER A O 1
ATOM 815 N N . SER A 1 111 ? 11.57 -24 -2.635 1 97.5 111 SER A N 1
ATOM 816 C CA . SER A 1 111 ? 11.938 -22.703 -3.213 1 97.5 111 SER A CA 1
ATOM 817 C C . SER A 1 111 ? 10.836 -21.672 -3.008 1 97.5 111 SER A C 1
ATOM 819 O O . SER A 1 111 ? 11.109 -20.531 -2.656 1 97.5 111 SER A O 1
ATOM 821 N N . TYR A 1 112 ? 9.578 -22.031 -3.225 1 97.69 112 TYR A N 1
ATOM 822 C CA . TYR A 1 112 ? 8.461 -21.125 -2.969 1 97.69 112 TYR A CA 1
ATOM 823 C C . TYR A 1 112 ? 8.469 -20.641 -1.522 1 97.69 112 TYR A C 1
ATOM 825 O O . TYR A 1 112 ? 8.352 -19.453 -1.259 1 97.69 112 TYR A O 1
ATOM 833 N N . LEU A 1 113 ? 8.625 -21.578 -0.631 1 97.81 113 LEU A N 1
ATOM 834 C CA . LEU A 1 113 ? 8.586 -21.25 0.789 1 97.81 113 LEU A CA 1
ATOM 835 C C . LEU A 1 113 ? 9.719 -20.297 1.157 1 97.81 113 LEU A C 1
ATOM 837 O O . LEU A 1 113 ? 9.516 -19.344 1.903 1 97.81 113 LEU A O 1
ATOM 841 N N . ALA A 1 114 ? 10.836 -20.609 0.595 1 98.31 114 ALA A N 1
ATOM 842 C CA . ALA A 1 114 ? 12.008 -19.781 0.904 1 98.31 114 ALA A CA 1
ATOM 843 C C . ALA A 1 114 ? 11.828 -18.359 0.391 1 98.31 114 ALA A C 1
ATOM 845 O O . ALA A 1 114 ? 12.094 -17.391 1.113 1 98.31 114 ALA A O 1
ATOM 846 N N . GLN A 1 115 ? 11.383 -18.203 -0.811 1 98.25 115 GLN A N 1
ATOM 847 C CA . GLN A 1 115 ? 11.25 -16.891 -1.419 1 98.25 115 GLN A CA 1
ATOM 848 C C . GLN A 1 115 ? 10.148 -16.078 -0.741 1 98.25 115 GLN A C 1
ATOM 850 O O . GLN A 1 115 ? 10.352 -14.914 -0.383 1 98.25 115 GLN A O 1
ATOM 855 N N . ILE A 1 116 ? 9.016 -16.656 -0.512 1 98.12 116 ILE A N 1
ATOM 856 C CA . ILE A 1 116 ? 7.91 -15.969 0.14 1 98.12 116 ILE A CA 1
ATOM 857 C C . ILE A 1 116 ? 8.289 -15.625 1.577 1 98.12 116 ILE A C 1
ATOM 859 O O . ILE A 1 116 ? 8.039 -14.508 2.043 1 98.12 116 ILE A O 1
ATOM 863 N N . GLY A 1 117 ? 8.883 -16.609 2.23 1 97.56 117 GLY A N 1
ATOM 864 C CA . GLY A 1 117 ? 9.375 -16.344 3.574 1 97.56 117 GLY A CA 1
ATOM 865 C C . GLY A 1 117 ? 10.312 -15.148 3.646 1 97.56 117 GLY A C 1
ATOM 866 O O . GLY A 1 117 ? 10.227 -14.344 4.574 1 97.56 117 GLY A O 1
ATOM 867 N N . ALA A 1 118 ? 11.203 -15.062 2.711 1 97.06 118 ALA A N 1
ATOM 868 C CA . ALA A 1 118 ? 12.148 -13.953 2.676 1 97.06 118 ALA A CA 1
ATOM 869 C C . ALA A 1 118 ? 11.422 -12.625 2.482 1 97.06 118 ALA A C 1
ATOM 871 O O . ALA A 1 118 ? 11.773 -11.625 3.113 1 97.06 118 ALA A O 1
ATOM 872 N N . MET A 1 119 ? 10.469 -12.57 1.629 1 96.81 119 MET A N 1
ATOM 873 C CA . MET A 1 119 ? 9.688 -11.359 1.379 1 96.81 119 MET A CA 1
ATOM 874 C C . MET A 1 119 ? 8.914 -10.945 2.625 1 96.81 119 MET A C 1
ATOM 876 O O . MET A 1 119 ? 8.844 -9.758 2.947 1 96.81 119 MET A O 1
ATOM 880 N N . LEU A 1 120 ? 8.406 -11.906 3.318 1 95 120 LEU A N 1
ATOM 881 C CA . LEU A 1 120 ? 7.652 -11.617 4.531 1 95 120 LEU A CA 1
ATOM 882 C C . LEU A 1 120 ? 8.57 -11.125 5.645 1 95 120 LEU A C 1
ATOM 884 O O . LEU A 1 120 ? 8.188 -10.266 6.441 1 95 120 LEU A O 1
ATOM 888 N N . ALA A 1 121 ? 9.773 -11.68 5.645 1 92.44 121 ALA A N 1
ATOM 889 C CA . ALA A 1 121 ? 10.75 -11.25 6.645 1 92.44 121 ALA A CA 1
ATOM 890 C C . ALA A 1 121 ? 11.117 -9.781 6.453 1 92.44 121 ALA A C 1
ATOM 892 O O . ALA A 1 121 ? 11.383 -9.07 7.426 1 92.44 121 ALA A O 1
ATOM 893 N N . GLU A 1 122 ? 11.141 -9.352 5.195 1 88.62 122 GLU A N 1
ATOM 894 C CA . GLU A 1 122 ? 11.422 -7.949 4.895 1 88.62 122 GLU A CA 1
ATOM 895 C C . GLU A 1 122 ? 10.328 -7.035 5.434 1 88.62 122 GLU A C 1
ATOM 897 O O . GLU A 1 122 ? 10.609 -5.922 5.883 1 88.62 122 GLU A O 1
ATOM 902 N N . VAL A 1 123 ? 9.133 -7.5 5.379 1 87.56 123 VAL A N 1
ATOM 903 C CA . VAL A 1 123 ? 7.988 -6.738 5.863 1 87.56 123 VAL A CA 1
ATOM 904 C C . VAL A 1 123 ? 8.031 -6.66 7.391 1 87.56 123 VAL A C 1
ATOM 906 O O . VAL A 1 123 ? 7.754 -5.609 7.973 1 87.56 123 VAL A O 1
ATOM 909 N N . ASP A 1 124 ? 8.406 -7.809 7.984 1 84.06 124 ASP A N 1
ATOM 910 C CA . ASP A 1 124 ? 8.391 -7.906 9.438 1 84.06 124 ASP A CA 1
ATOM 911 C C . ASP A 1 124 ? 9.578 -7.156 10.055 1 84.06 124 ASP A C 1
ATOM 913 O O . ASP A 1 124 ? 9.477 -6.645 11.172 1 84.06 124 ASP A O 1
ATOM 917 N N . GLN A 1 125 ? 10.766 -7.242 9.414 1 74.12 125 GLN A N 1
ATOM 918 C CA . GLN A 1 125 ? 11.977 -6.59 9.906 1 74.12 125 GLN A CA 1
ATOM 919 C C . GLN A 1 125 ? 12.609 -5.719 8.82 1 74.12 125 GLN A C 1
ATOM 921 O O . GLN A 1 125 ? 13.586 -6.121 8.188 1 74.12 125 GLN A O 1
ATOM 926 N N . PRO A 1 126 ? 12.109 -4.617 8.383 1 61.59 126 PRO A N 1
ATOM 927 C CA . PRO A 1 126 ? 12.648 -3.85 7.258 1 61.59 126 PRO A CA 1
ATOM 928 C C . PRO A 1 126 ? 14.117 -3.479 7.441 1 61.59 126 PRO A C 1
ATOM 930 O O . PRO A 1 126 ? 14.836 -3.283 6.461 1 61.59 126 PRO A O 1
ATOM 933 N N . GLY A 1 127 ? 14.742 -2.918 8.477 1 54 127 GLY A N 1
ATOM 934 C CA . GLY A 1 127 ? 16.062 -2.355 8.742 1 54 127 GLY A CA 1
ATOM 935 C C . GLY A 1 127 ? 17.188 -3.352 8.539 1 54 127 GLY A C 1
ATOM 936 O O . GLY A 1 127 ? 18.344 -2.967 8.445 1 54 127 GLY A O 1
ATOM 937 N N . GLU A 1 128 ? 17.078 -4.57 8.609 1 45.62 128 GLU A N 1
ATOM 938 C CA . GLU A 1 128 ? 18.266 -5.398 8.695 1 45.62 128 GLU A CA 1
ATOM 939 C C . GLU A 1 128 ? 18.938 -5.555 7.336 1 45.62 128 GLU A C 1
ATOM 941 O O . GLU A 1 128 ? 20.109 -5.941 7.25 1 45.62 128 GLU A O 1
ATOM 946 N N . ALA A 1 129 ? 18.375 -5.414 6.277 1 42.44 129 ALA A N 1
ATOM 947 C CA . ALA A 1 129 ? 19.062 -5.582 5 1 42.44 129 ALA A CA 1
ATOM 948 C C . ALA A 1 129 ? 20.125 -4.5 4.805 1 42.44 129 ALA A C 1
ATOM 950 O O . ALA A 1 129 ? 21.078 -4.68 4.031 1 42.44 129 ALA A O 1
ATOM 951 N N . GLU A 1 130 ? 19.938 -3.266 5.102 1 39.53 130 GLU A N 1
ATOM 952 C CA . GLU A 1 130 ? 20.906 -2.189 4.867 1 39.53 130 GLU A CA 1
ATOM 953 C C . GLU A 1 130 ? 22.234 -2.48 5.551 1 39.53 130 GLU A C 1
ATOM 955 O O . GLU A 1 130 ? 23.281 -1.992 5.113 1 39.53 130 GLU A O 1
ATOM 960 N N . LEU A 1 131 ? 22.281 -3.15 6.598 1 38.03 131 LEU A N 1
ATOM 961 C CA . LEU A 1 131 ? 23.594 -3.303 7.227 1 38.03 131 LEU A CA 1
ATOM 962 C C . LEU A 1 131 ? 24.469 -4.281 6.441 1 38.03 131 LEU A C 1
ATOM 964 O O . LEU A 1 131 ? 25.672 -4.371 6.68 1 38.03 131 LEU A O 1
ATOM 968 N N . GLN A 1 132 ? 23.891 -5.105 5.684 1 35.81 132 GLN A N 1
ATOM 969 C CA . GLN A 1 132 ? 24.828 -6.051 5.09 1 35.81 132 GLN A CA 1
ATOM 970 C C . GLN A 1 132 ? 25.375 -5.527 3.766 1 35.81 132 GLN A C 1
ATOM 972 O O . GLN A 1 132 ? 26.312 -6.102 3.201 1 35.81 132 GLN A O 1
ATOM 977 N N . SER A 1 133 ? 24.734 -4.582 3.102 1 31.69 133 SER A N 1
ATOM 978 C CA . SER A 1 133 ? 25.547 -4.164 1.961 1 31.69 133 SER A CA 1
ATOM 979 C C . SER A 1 133 ? 26.594 -3.127 2.369 1 31.69 133 SER A C 1
ATOM 981 O O . SER A 1 133 ? 26.344 -2.314 3.264 1 31.69 133 SER A O 1
ATOM 983 N N . MET B 1 1 ? -28.453 -33.031 -30.5 1 32.5 1 MET B N 1
ATOM 984 C CA . MET B 1 1 ? -27.297 -32.188 -30.297 1 32.5 1 MET B CA 1
ATOM 985 C C . MET B 1 1 ? -27.203 -31.719 -28.844 1 32.5 1 MET B C 1
ATOM 987 O O . MET B 1 1 ? -27.859 -30.766 -28.453 1 32.5 1 MET B O 1
ATOM 991 N N . SER B 1 2 ? -27.062 -32.625 -27.891 1 38.19 2 SER B N 1
ATOM 992 C CA . SER B 1 2 ? -26.969 -32.5 -26.438 1 38.19 2 SER B CA 1
ATOM 993 C C . SER B 1 2 ? -25.828 -31.578 -26.047 1 38.19 2 SER B C 1
ATOM 995 O O . SER B 1 2 ? -24.656 -31.859 -26.359 1 38.19 2 SER B O 1
ATOM 997 N N . GLY B 1 3 ? -25.984 -30.219 -26.125 1 38.34 3 GLY B N 1
ATOM 998 C CA . GLY B 1 3 ? -25.016 -29.219 -25.734 1 38.34 3 GLY B CA 1
ATOM 999 C C . GLY B 1 3 ? -24.391 -29.484 -24.375 1 38.34 3 GLY B C 1
ATOM 1000 O O . GLY B 1 3 ? -25.094 -29.547 -23.359 1 38.34 3 GLY B O 1
ATOM 1001 N N . SER B 1 4 ? -23.391 -30.375 -24.234 1 40.94 4 SER B N 1
ATOM 1002 C CA . SER B 1 4 ? -22.578 -30.578 -23.047 1 40.94 4 SER B CA 1
ATOM 1003 C C . SER B 1 4 ? -22.156 -29.234 -22.438 1 40.94 4 SER B C 1
ATOM 1005 O O . SER B 1 4 ? -21.422 -28.469 -23.062 1 40.94 4 SER B O 1
ATOM 1007 N N . LEU B 1 5 ? -23.047 -28.547 -21.812 1 40.12 5 LEU B N 1
ATOM 1008 C CA . LEU B 1 5 ? -22.609 -27.391 -21.016 1 40.12 5 LEU B CA 1
ATOM 1009 C C . LEU B 1 5 ? -21.422 -27.75 -20.141 1 40.12 5 LEU B C 1
ATOM 1011 O O . LEU B 1 5 ? -21.547 -28.547 -19.203 1 40.12 5 LEU B O 1
ATOM 1015 N N . ALA B 1 6 ? -20.297 -28 -20.625 1 40.62 6 ALA B N 1
ATOM 1016 C CA . ALA B 1 6 ? -19.062 -28.078 -19.844 1 40.62 6 ALA B CA 1
ATOM 1017 C C . ALA B 1 6 ? -19.125 -27.125 -18.656 1 40.62 6 ALA B C 1
ATOM 1019 O O . ALA B 1 6 ? -19.078 -25.906 -18.828 1 40.62 6 ALA B O 1
ATOM 1020 N N . ARG B 1 7 ? -19.984 -27.312 -17.703 1 38.94 7 ARG B N 1
ATOM 1021 C CA . ARG B 1 7 ? -19.984 -26.609 -16.438 1 38.94 7 ARG B CA 1
ATOM 1022 C C . ARG B 1 7 ? -18.562 -26.406 -15.914 1 38.94 7 ARG B C 1
ATOM 1024 O O . ARG B 1 7 ? -17.828 -27.375 -15.688 1 38.94 7 ARG B O 1
ATOM 1031 N N . ALA B 1 8 ? -17.828 -25.359 -16.375 1 42.22 8 ALA B N 1
ATOM 1032 C CA . ALA B 1 8 ? -16.578 -24.984 -15.703 1 42.22 8 ALA B CA 1
ATOM 1033 C C . ALA B 1 8 ? -16.609 -25.375 -14.234 1 42.22 8 ALA B C 1
ATOM 1035 O O . ALA B 1 8 ? -17.438 -24.891 -13.469 1 42.22 8 ALA B O 1
ATOM 1036 N N . ALA B 1 9 ? -16.375 -26.516 -13.828 1 39.84 9 ALA B N 1
ATOM 1037 C CA . ALA B 1 9 ? -16.297 -27.016 -12.461 1 39.84 9 ALA B CA 1
ATOM 1038 C C . ALA B 1 9 ? -15.609 -26.016 -11.547 1 39.84 9 ALA B C 1
ATOM 1040 O O . ALA B 1 9 ? -14.508 -25.547 -11.836 1 39.84 9 ALA B O 1
ATOM 1041 N N . ALA B 1 10 ? -16.312 -25.047 -10.914 1 45.5 10 ALA B N 1
ATOM 1042 C CA . ALA B 1 10 ? -15.828 -24.25 -9.789 1 45.5 10 ALA B CA 1
ATOM 1043 C C . ALA B 1 10 ? -14.844 -25.047 -8.938 1 45.5 10 ALA B C 1
ATOM 1045 O O . ALA B 1 10 ? -15.148 -26.172 -8.5 1 45.5 10 ALA B O 1
ATOM 1046 N N . ARG B 1 11 ? -13.586 -25.297 -9.422 1 51.28 11 ARG B N 1
ATOM 1047 C CA . ARG B 1 11 ? -12.609 -25.984 -8.586 1 51.28 11 ARG B CA 1
ATOM 1048 C C . ARG B 1 11 ? -12.766 -25.578 -7.121 1 51.28 11 ARG B C 1
ATOM 1050 O O . ARG B 1 11 ? -12.82 -24.375 -6.805 1 51.28 11 ARG B O 1
ATOM 1057 N N . PRO B 1 12 ? -13.195 -26.344 -6.297 1 54 12 PRO B N 1
ATOM 1058 C CA . PRO B 1 12 ? -13.234 -26.094 -4.855 1 54 12 PRO B CA 1
ATOM 1059 C C . PRO B 1 12 ? -11.961 -25.438 -4.332 1 54 12 PRO B C 1
ATOM 1061 O O . PRO B 1 12 ? -10.867 -25.75 -4.797 1 54 12 PRO B O 1
ATOM 1064 N N . ASN B 1 13 ? -11.961 -24.156 -3.844 1 64.19 13 ASN B N 1
ATOM 1065 C CA . ASN B 1 13 ? -10.898 -23.438 -3.162 1 64.19 13 ASN B CA 1
ATOM 1066 C C . ASN B 1 13 ? -10.117 -22.547 -4.129 1 64.19 13 ASN B C 1
ATOM 1068 O O . ASN B 1 13 ? -8.922 -22.312 -3.932 1 64.19 13 ASN B O 1
ATOM 1072 N N . ALA B 1 14 ? -10.828 -22.438 -5.281 1 75.12 14 ALA B N 1
ATOM 1073 C CA . ALA B 1 14 ? -10.172 -21.578 -6.266 1 75.12 14 ALA B CA 1
ATOM 1074 C C . ALA B 1 14 ? -10.023 -20.156 -5.738 1 75.12 14 ALA B C 1
ATOM 1076 O O . ALA B 1 14 ? -10.93 -19.641 -5.078 1 75.12 14 ALA B O 1
ATOM 1077 N N . PRO B 1 15 ? -8.906 -19.609 -6.031 1 83.75 15 PRO B N 1
ATOM 1078 C CA . PRO B 1 15 ? -8.711 -18.234 -5.605 1 83.75 15 PRO B CA 1
ATOM 1079 C C . PRO B 1 15 ? -9.703 -17.266 -6.262 1 83.75 15 PRO B C 1
ATOM 1081 O O . PRO B 1 15 ? -10.266 -17.578 -7.316 1 83.75 15 PRO B O 1
ATOM 1084 N N . THR B 1 16 ? -10.023 -16.25 -5.547 1 92.88 16 THR B N 1
ATOM 1085 C CA . THR B 1 16 ? -10.836 -15.164 -6.09 1 92.88 16 THR B CA 1
ATOM 1086 C C . THR B 1 16 ? -10.242 -14.641 -7.395 1 92.88 16 THR B C 1
ATOM 1088 O O . THR B 1 16 ? -9.023 -14.477 -7.504 1 92.88 16 THR B O 1
ATOM 1091 N N . LEU B 1 17 ? -11.102 -14.492 -8.398 1 96.69 17 LEU B N 1
ATOM 1092 C CA . LEU B 1 17 ? -10.664 -13.883 -9.656 1 96.69 17 LEU B CA 1
ATOM 1093 C C . LEU B 1 17 ? -10.711 -12.367 -9.562 1 96.69 17 LEU B C 1
ATOM 1095 O O . LEU B 1 17 ? -11.703 -11.797 -9.102 1 96.69 17 LEU B O 1
ATOM 1099 N N . VAL B 1 18 ? -9.617 -11.688 -9.953 1 97.94 18 VAL B N 1
ATOM 1100 C CA . VAL B 1 18 ? -9.578 -10.234 -9.93 1 97.94 18 VAL B CA 1
ATOM 1101 C C . VAL B 1 18 ? -9.211 -9.695 -11.312 1 97.94 18 VAL B C 1
ATOM 1103 O O . VAL B 1 18 ? -8.578 -10.398 -12.102 1 97.94 18 VAL B O 1
ATOM 1106 N N . ASP B 1 19 ? -9.703 -8.539 -11.625 1 98 19 ASP B N 1
ATOM 1107 C CA . ASP B 1 19 ? -9.32 -7.797 -12.82 1 98 19 ASP B CA 1
ATOM 1108 C C . ASP B 1 19 ? -8.938 -6.359 -12.477 1 98 19 ASP B C 1
ATOM 1110 O O . ASP B 1 19 ? -8.727 -6.035 -11.305 1 98 19 ASP B O 1
ATOM 1114 N N . GLU B 1 20 ? -8.766 -5.5 -13.516 1 96.06 20 GLU B N 1
ATOM 1115 C CA . GLU B 1 20 ? -8.305 -4.133 -13.289 1 96.06 20 GLU B CA 1
ATOM 1116 C C . GLU B 1 20 ? -9.297 -3.342 -12.445 1 96.06 20 GLU B C 1
ATOM 1118 O O . GLU B 1 20 ? -8.914 -2.438 -11.703 1 96.06 20 GLU B O 1
ATOM 1123 N N . ALA B 1 21 ? -10.531 -3.756 -12.516 1 93.94 21 ALA B N 1
ATOM 1124 C CA . ALA B 1 21 ? -11.578 -3.025 -11.805 1 93.94 21 ALA B CA 1
ATOM 1125 C C . ALA B 1 21 ? -11.672 -3.471 -10.352 1 93.94 21 ALA B C 1
ATOM 1127 O O . ALA B 1 21 ? -12.125 -2.713 -9.492 1 93.94 21 ALA B O 1
ATOM 1128 N N . THR B 1 22 ? -11.203 -4.645 -10.047 1 95.56 22 THR B N 1
ATOM 1129 C CA . THR B 1 22 ? -11.523 -5.199 -8.734 1 95.56 22 THR B CA 1
ATOM 1130 C C . THR B 1 22 ? -10.25 -5.445 -7.926 1 95.56 22 THR B C 1
ATOM 1132 O O . THR B 1 22 ? -10.312 -5.641 -6.711 1 95.56 22 THR B O 1
ATOM 1135 N N . VAL B 1 23 ? -9.102 -5.383 -8.508 1 96.19 23 VAL B N 1
ATOM 1136 C CA . VAL B 1 23 ? -7.855 -5.781 -7.855 1 96.19 23 VAL B CA 1
ATOM 1137 C C . VAL B 1 23 ? -7.551 -4.832 -6.703 1 96.19 23 VAL B C 1
ATOM 1139 O O . VAL B 1 23 ? -7.109 -5.262 -5.633 1 96.19 23 VAL B O 1
ATOM 1142 N N . ASP B 1 24 ? -7.824 -3.564 -6.867 1 90 24 ASP B N 1
ATOM 1143 C CA . ASP B 1 24 ? -7.535 -2.588 -5.824 1 90 24 ASP B CA 1
ATOM 1144 C C . ASP B 1 24 ? -8.359 -2.855 -4.57 1 90 24 ASP B C 1
ATOM 1146 O O . ASP B 1 24 ? -7.84 -2.824 -3.455 1 90 24 ASP B O 1
ATOM 1150 N N . ASP B 1 25 ? -9.648 -3.064 -4.805 1 89.5 25 ASP B N 1
ATOM 1151 C CA . ASP B 1 25 ? -10.523 -3.373 -3.682 1 89.5 25 ASP B CA 1
ATOM 1152 C C . ASP B 1 25 ? -10.086 -4.652 -2.975 1 89.5 25 ASP B C 1
ATOM 1154 O O . ASP B 1 25 ? -10.102 -4.727 -1.745 1 89.5 25 ASP B O 1
ATOM 1158 N N . PHE B 1 26 ? -9.727 -5.633 -3.703 1 94.81 26 PHE B N 1
ATOM 1159 C CA . PHE B 1 26 ? -9.273 -6.895 -3.135 1 94.81 26 PHE B CA 1
ATOM 1160 C C . PHE B 1 26 ? -8.031 -6.691 -2.275 1 94.81 26 PHE B C 1
ATOM 1162 O O . PHE B 1 26 ? -7.977 -7.16 -1.137 1 94.81 26 PHE B O 1
ATOM 1169 N N . ILE B 1 27 ? -7.047 -5.934 -2.791 1 94 27 ILE B N 1
ATOM 1170 C CA . ILE B 1 27 ? -5.789 -5.707 -2.086 1 94 27 ILE B CA 1
ATOM 1171 C C . ILE B 1 27 ? -6.047 -4.875 -0.83 1 94 27 ILE B C 1
ATOM 1173 O O . ILE B 1 27 ? -5.551 -5.207 0.251 1 94 27 ILE B O 1
ATOM 1177 N N . ALA B 1 28 ? -6.848 -3.918 -0.956 1 85.38 28 ALA B N 1
ATOM 1178 C CA . ALA B 1 28 ? -7.078 -2.979 0.14 1 85.38 28 ALA B CA 1
ATOM 1179 C C . ALA B 1 28 ? -7.84 -3.646 1.282 1 85.38 28 ALA B C 1
ATOM 1181 O O . ALA B 1 28 ? -7.609 -3.338 2.453 1 85.38 28 ALA B O 1
ATOM 1182 N N . HIS B 1 29 ? -8.641 -4.543 1.012 1 84.56 29 HIS B N 1
ATOM 1183 C CA . HIS B 1 29 ? -9.539 -5.078 2.027 1 84.56 29 HIS B CA 1
ATOM 1184 C C . HIS B 1 29 ? -9.031 -6.422 2.555 1 84.56 29 HIS B C 1
ATOM 1186 O O . HIS B 1 29 ? -9.633 -7 3.461 1 84.56 29 HIS B O 1
ATOM 1192 N N . SER B 1 30 ? -8 -6.938 2.051 1 82.12 30 SER B N 1
ATOM 1193 C CA . SER B 1 30 ? -7.508 -8.234 2.488 1 82.12 30 SER B CA 1
ATOM 1194 C C . SER B 1 30 ? -6.941 -8.164 3.902 1 82.12 30 SER B C 1
ATOM 1196 O O . SER B 1 30 ? -7.191 -9.047 4.723 1 82.12 30 SER B O 1
ATOM 1198 N N . GLY B 1 31 ? -6.25 -7.004 4.168 1 84 31 GLY B N 1
ATOM 1199 C CA . GLY B 1 31 ? -5.566 -6.863 5.441 1 84 31 GLY B CA 1
ATOM 1200 C C . GLY B 1 31 ? -4.359 -7.773 5.578 1 84 31 GLY B C 1
ATOM 1201 O O . GLY B 1 31 ? -3.826 -7.941 6.676 1 84 31 GLY B O 1
ATOM 1202 N N . LYS B 1 32 ? -4.09 -8.516 4.547 1 94.31 32 LYS B N 1
ATOM 1203 C CA . LYS B 1 32 ? -2.977 -9.453 4.469 1 94.31 32 LYS B CA 1
ATOM 1204 C C . LYS B 1 32 ? -2.102 -9.172 3.248 1 94.31 32 LYS B C 1
ATOM 1206 O O . LYS B 1 32 ? -2.475 -8.383 2.381 1 94.31 32 LYS B O 1
ATOM 1211 N N . ILE B 1 33 ? -0.956 -9.758 3.287 1 96.94 33 ILE B N 1
ATOM 1212 C CA . ILE B 1 33 ? -0.14 -9.766 2.078 1 96.94 33 ILE B CA 1
ATOM 1213 C C . ILE B 1 33 ? -0.848 -10.562 0.982 1 96.94 33 ILE B C 1
ATOM 1215 O O . ILE B 1 33 ? -1.364 -11.648 1.231 1 96.94 33 ILE B O 1
ATOM 1219 N N . VAL B 1 34 ? -0.951 -10.023 -0.191 1 97.81 34 VAL B N 1
ATOM 1220 C CA . VAL B 1 34 ? -1.725 -10.602 -1.284 1 97.81 34 VAL B CA 1
ATOM 1221 C C . VAL B 1 34 ? -0.792 -11.328 -2.252 1 97.81 34 VAL B C 1
ATOM 1223 O O . VAL B 1 34 ? 0.252 -10.789 -2.633 1 97.81 34 VAL B O 1
ATOM 1226 N N . VAL B 1 35 ? -1.135 -12.523 -2.662 1 98.44 35 VAL B N 1
ATOM 1227 C CA . VAL B 1 35 ? -0.446 -13.281 -3.705 1 98.44 35 VAL B CA 1
ATOM 1228 C C . VAL B 1 35 ? -1.298 -13.305 -4.973 1 98.44 35 VAL B C 1
ATOM 1230 O O . VAL B 1 35 ? -2.346 -13.953 -5.012 1 98.44 35 VAL B O 1
ATOM 1233 N N . LEU B 1 36 ? -0.851 -12.633 -5.969 1 98.5 36 LEU B N 1
ATOM 1234 C CA . LEU B 1 36 ? -1.541 -12.609 -7.254 1 98.5 36 LEU B CA 1
ATOM 1235 C C . LEU B 1 36 ? -0.981 -13.672 -8.188 1 98.5 36 LEU B C 1
ATOM 1237 O O . LEU B 1 36 ? 0.219 -13.695 -8.469 1 98.5 36 LEU B O 1
ATOM 1241 N N . PHE B 1 37 ? -1.86 -14.5 -8.641 1 98.5 37 PHE B N 1
ATOM 1242 C CA . PHE B 1 37 ? -1.506 -15.57 -9.57 1 98.5 37 PHE B CA 1
ATOM 1243 C C . PHE B 1 37 ? -1.79 -15.164 -11.008 1 98.5 37 PHE B C 1
ATOM 1245 O O . PHE B 1 37 ? -2.941 -14.914 -11.375 1 98.5 37 PHE B O 1
ATOM 1252 N N . PHE B 1 38 ? -0.733 -15.008 -11.742 1 98.44 38 PHE B N 1
ATOM 1253 C CA . PHE B 1 38 ? -0.806 -14.82 -13.188 1 98.44 38 PHE B CA 1
ATOM 1254 C C . PHE B 1 38 ? -0.646 -16.141 -13.914 1 98.44 38 PHE B C 1
ATOM 1256 O O . PHE B 1 38 ? 0.464 -16.672 -14.023 1 98.44 38 PHE B O 1
ATOM 1263 N N . ARG B 1 39 ? -1.688 -16.641 -14.414 1 96.88 39 ARG B N 1
ATOM 1264 C CA . ARG B 1 39 ? -1.704 -17.984 -14.977 1 96.88 39 ARG B CA 1
ATOM 1265 C C . ARG B 1 39 ? -1.116 -18 -16.391 1 96.88 39 ARG B C 1
ATOM 1267 O O . ARG B 1 39 ? -0.351 -18.891 -16.734 1 96.88 39 ARG B O 1
ATOM 1274 N N . GLY B 1 40 ? -1.456 -17 -17.203 1 96.75 40 GLY B N 1
ATOM 1275 C CA . GLY B 1 40 ? -1.089 -17 -18.609 1 96.75 40 GLY B CA 1
ATOM 1276 C C . GLY B 1 40 ? -1.977 -17.891 -19.453 1 96.75 40 GLY B C 1
ATOM 1277 O O . GLY B 1 40 ? -2.951 -18.453 -18.953 1 96.75 40 GLY B O 1
ATOM 1278 N N . ASP B 1 41 ? -1.67 -17.938 -20.734 1 95.44 41 ASP B N 1
ATOM 1279 C CA . ASP B 1 41 ? -2.428 -18.719 -21.703 1 95.44 41 ASP B CA 1
ATOM 1280 C C . ASP B 1 41 ? -2.312 -20.219 -21.391 1 95.44 41 ASP B C 1
ATOM 1282 O O . ASP B 1 41 ? -1.209 -20.766 -21.344 1 95.44 41 ASP B O 1
ATOM 1286 N N . ALA B 1 42 ? -3.459 -20.859 -21.234 1 90.94 42 ALA B N 1
ATOM 1287 C CA . ALA B 1 42 ? -3.5 -22.266 -20.812 1 90.94 42 ALA B CA 1
ATOM 1288 C C . ALA B 1 42 ? -2.836 -23.156 -21.844 1 90.94 42 ALA B C 1
ATOM 1290 O O . ALA B 1 42 ? -2.256 -24.188 -21.5 1 90.94 42 ALA B O 1
ATOM 1291 N N . VAL B 1 43 ? -3.033 -22.812 -23.094 1 92.62 43 VAL B N 1
ATOM 1292 C CA . VAL B 1 43 ? -2.438 -23.609 -24.156 1 92.62 43 VAL B CA 1
ATOM 1293 C C . VAL B 1 43 ? -0.92 -23.438 -24.141 1 92.62 43 VAL B C 1
ATOM 1295 O O . VAL B 1 43 ? -0.18 -24.406 -24.297 1 92.62 43 VAL B O 1
ATOM 1298 N N . ARG B 1 44 ? -0.474 -22.297 -23.969 1 94.38 44 ARG B N 1
ATOM 1299 C CA . ARG B 1 44 ? 0.952 -21.984 -24 1 94.38 44 ARG B CA 1
ATOM 1300 C C . ARG B 1 44 ? 1.64 -22.438 -22.719 1 94.38 44 ARG B C 1
ATOM 1302 O O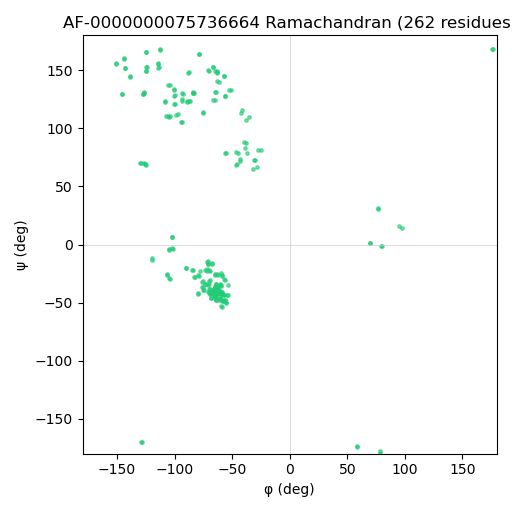 . ARG B 1 44 ? 2.816 -22.812 -22.75 1 94.38 44 ARG B O 1
ATOM 1309 N N . PHE B 1 45 ? 0.889 -22.406 -21.562 1 94.62 45 PHE B N 1
ATOM 1310 C CA . PHE B 1 45 ? 1.479 -22.719 -20.266 1 94.62 45 PHE B CA 1
ATOM 1311 C C . PHE B 1 45 ? 0.635 -23.75 -19.531 1 94.62 45 PHE B C 1
ATOM 1313 O O . PHE B 1 45 ? 0.067 -23.453 -18.484 1 94.62 45 PHE B O 1
ATOM 1320 N N . PRO B 1 46 ? 0.603 -24.922 -19.938 1 92.69 46 PRO B N 1
ATOM 1321 C CA . PRO B 1 46 ? -0.218 -25.953 -19.281 1 92.69 46 PRO B CA 1
ATOM 1322 C C . PRO B 1 46 ? 0.239 -26.25 -17.859 1 92.69 46 PRO B C 1
ATOM 1324 O O . PRO B 1 46 ? -0.57 -26.656 -17.016 1 92.69 46 PRO B O 1
ATOM 1327 N N . GLU B 1 47 ? 1.488 -26.031 -17.562 1 91.44 47 GLU B N 1
ATOM 1328 C CA . GLU B 1 47 ? 2.047 -26.297 -16.234 1 91.44 47 GLU B CA 1
ATOM 1329 C C . GLU B 1 47 ? 1.467 -25.344 -15.203 1 91.44 47 GLU B C 1
ATOM 1331 O O . GLU B 1 47 ? 1.593 -25.578 -14 1 91.44 47 GLU B O 1
ATOM 1336 N N . ALA B 1 48 ? 0.841 -24.234 -15.68 1 93.38 48 ALA B N 1
ATOM 1337 C CA . ALA B 1 48 ? 0.222 -23.281 -14.758 1 93.38 48 ALA B CA 1
ATOM 1338 C C . ALA B 1 48 ? -0.843 -23.969 -13.906 1 93.38 48 ALA B C 1
ATOM 1340 O O . ALA B 1 48 ? -1.146 -23.5 -12.805 1 93.38 48 ALA B O 1
ATOM 1341 N N . ALA B 1 49 ? -1.388 -24.984 -14.422 1 91.62 49 ALA B N 1
ATOM 1342 C CA . ALA B 1 49 ? -2.371 -25.766 -13.664 1 91.62 49 ALA B CA 1
ATOM 1343 C C . ALA B 1 49 ? -1.758 -26.328 -12.391 1 91.62 49 ALA B C 1
ATOM 1345 O O . ALA B 1 49 ? -2.438 -26.453 -11.367 1 91.62 49 ALA B O 1
ATOM 1346 N N . ASP B 1 50 ? -0.535 -26.703 -12.445 1 91 50 ASP B N 1
ATOM 1347 C CA . ASP B 1 50 ? 0.16 -27.203 -11.258 1 91 50 ASP B CA 1
ATOM 1348 C C . ASP B 1 50 ? 0.242 -26.141 -10.172 1 91 50 ASP B C 1
ATOM 1350 O O . ASP B 1 50 ? 0.08 -26.438 -8.992 1 91 50 ASP B O 1
ATOM 1354 N N . LEU B 1 51 ? 0.51 -24.922 -10.578 1 92.81 51 LEU B N 1
ATOM 1355 C CA . LEU B 1 51 ? 0.589 -23.812 -9.641 1 92.81 51 LEU B CA 1
ATOM 1356 C C . LEU B 1 51 ? -0.771 -23.531 -9.008 1 92.81 51 LEU B C 1
ATOM 1358 O O . LEU B 1 51 ? -0.856 -23.219 -7.82 1 92.81 51 LEU B O 1
ATOM 1362 N N . ALA B 1 52 ? -1.76 -23.641 -9.789 1 91.94 52 ALA B N 1
ATOM 1363 C CA . ALA B 1 52 ? -3.115 -23.453 -9.281 1 91.94 52 ALA B CA 1
ATOM 1364 C C . ALA B 1 52 ? -3.434 -24.453 -8.18 1 91.94 52 ALA B C 1
ATOM 1366 O O . ALA B 1 52 ? -4.172 -24.156 -7.242 1 91.94 52 ALA B O 1
ATOM 1367 N N . VAL B 1 53 ? -2.939 -25.641 -8.266 1 90 53 VAL B N 1
ATOM 1368 C CA . VAL B 1 53 ? -3.17 -26.703 -7.285 1 90 53 VAL B CA 1
ATOM 1369 C C . VAL B 1 53 ? -2.334 -26.438 -6.035 1 90 53 VAL B C 1
ATOM 1371 O O . VAL B 1 53 ? -2.797 -26.672 -4.914 1 90 53 VAL B O 1
ATOM 1374 N N . VAL B 1 54 ? -1.183 -25.938 -6.23 1 92.44 54 VAL B N 1
ATOM 1375 C CA . VAL B 1 54 ? -0.219 -25.766 -5.148 1 92.44 54 VAL B CA 1
ATOM 1376 C C . VAL B 1 54 ? -0.518 -24.469 -4.391 1 92.44 54 VAL B C 1
ATOM 1378 O O . VAL B 1 54 ? -0.212 -24.359 -3.199 1 92.44 54 VAL B O 1
ATOM 1381 N N . LEU B 1 55 ? -1.086 -23.516 -5.031 1 95.5 55 LEU B N 1
ATOM 1382 C CA . LEU B 1 55 ? -1.243 -22.156 -4.508 1 95.5 55 LEU B CA 1
ATOM 1383 C C . LEU B 1 55 ? -2.002 -22.172 -3.186 1 95.5 55 LEU B C 1
ATOM 1385 O O . LEU B 1 55 ? -1.563 -21.562 -2.207 1 95.5 55 LEU B O 1
ATOM 1389 N N . PRO B 1 56 ? -3.074 -22.938 -3.074 1 95.19 56 PRO B N 1
ATOM 1390 C CA . PRO B 1 56 ? -3.768 -22.969 -1.784 1 95.19 56 PRO B CA 1
ATOM 1391 C C . PRO B 1 56 ? -2.902 -23.547 -0.665 1 95.19 56 PRO B C 1
ATOM 1393 O O . PRO B 1 56 ? -2.971 -23.078 0.475 1 95.19 56 PRO B O 1
ATOM 1396 N N . GLU B 1 57 ? -2.141 -24.5 -0.973 1 94.81 57 GLU B N 1
ATOM 1397 C CA . GLU B 1 57 ? -1.243 -25.094 0.012 1 94.81 57 GLU B CA 1
ATOM 1398 C C . GLU B 1 57 ? -0.156 -24.109 0.435 1 94.81 57 GLU B C 1
ATOM 1400 O O . GLU B 1 57 ? 0.237 -24.078 1.603 1 94.81 57 GLU B O 1
ATOM 1405 N N . LEU B 1 58 ? 0.276 -23.422 -0.543 1 95.5 58 LEU B N 1
ATOM 1406 C CA . LEU B 1 58 ? 1.277 -22.406 -0.261 1 95.5 58 LEU B CA 1
ATOM 1407 C C . LEU B 1 58 ? 0.729 -21.359 0.704 1 95.5 58 LEU B C 1
ATOM 1409 O O . LEU B 1 58 ? 1.411 -20.953 1.653 1 95.5 58 LEU B O 1
ATOM 1413 N N . ILE B 1 59 ? -0.452 -20.891 0.481 1 96.62 59 ILE B N 1
ATOM 1414 C CA . ILE B 1 59 ? -1.102 -19.922 1.35 1 96.62 59 ILE B CA 1
ATOM 1415 C C . ILE B 1 59 ? -1.223 -20.484 2.762 1 96.62 59 ILE B C 1
ATOM 1417 O O . ILE B 1 59 ? -0.928 -19.797 3.742 1 96.62 59 ILE B O 1
ATOM 1421 N N . ASN B 1 60 ? -1.558 -21.719 2.842 1 96.25 60 ASN B N 1
ATOM 1422 C CA . ASN B 1 60 ? -1.765 -22.375 4.129 1 96.25 60 ASN B CA 1
ATOM 1423 C C . ASN B 1 60 ? -0.452 -22.562 4.887 1 96.25 60 ASN B C 1
ATOM 1425 O O . ASN B 1 60 ? -0.453 -22.75 6.102 1 96.25 60 ASN B O 1
ATOM 1429 N N . ALA B 1 61 ? 0.608 -22.547 4.227 1 97.38 61 ALA B N 1
ATOM 1430 C CA . ALA B 1 61 ? 1.921 -22.672 4.855 1 97.38 61 ALA B CA 1
ATOM 1431 C C . ALA B 1 61 ? 2.289 -21.406 5.625 1 97.38 61 ALA B C 1
ATOM 1433 O O . ALA B 1 61 ? 3.227 -21.406 6.426 1 97.38 61 ALA B O 1
ATOM 1434 N N . PHE B 1 62 ? 1.603 -20.328 5.398 1 96.81 62 PHE B N 1
ATOM 1435 C CA . PHE B 1 62 ? 1.773 -19.078 6.105 1 96.81 62 PHE B CA 1
ATOM 1436 C C . PHE B 1 62 ? 0.453 -18.609 6.707 1 96.81 62 PHE B C 1
ATOM 1438 O O . PHE B 1 62 ? -0.091 -17.578 6.301 1 96.81 62 PHE B O 1
ATOM 1445 N N . PRO B 1 63 ? 0.043 -19.328 7.652 1 94.75 63 PRO B N 1
ATOM 1446 C CA . PRO B 1 63 ? -1.308 -19.078 8.164 1 94.75 63 PRO B CA 1
ATOM 1447 C C . PRO B 1 63 ? -1.517 -17.641 8.617 1 94.75 63 PRO B C 1
ATOM 1449 O O . PRO B 1 63 ? -0.708 -17.094 9.383 1 94.75 63 PRO B O 1
ATOM 1452 N N . GLY B 1 64 ? -2.627 -17.047 8.062 1 94.31 64 GLY B N 1
ATOM 1453 C CA . GLY B 1 64 ? -3.055 -15.727 8.484 1 94.31 64 GLY B CA 1
ATOM 1454 C C . GLY B 1 64 ? -2.25 -14.609 7.848 1 94.31 64 GLY B C 1
ATOM 1455 O O . GLY B 1 64 ? -2.521 -13.43 8.078 1 94.31 64 GLY B O 1
ATOM 1456 N N . ARG B 1 65 ? -1.304 -14.945 7.062 1 95.31 65 ARG B N 1
ATOM 1457 C CA . ARG B 1 65 ? -0.397 -13.922 6.555 1 95.31 65 ARG B CA 1
ATOM 1458 C C . ARG B 1 65 ? -0.708 -13.586 5.102 1 95.31 65 ARG B C 1
ATOM 1460 O O . ARG B 1 65 ? -0.447 -12.469 4.645 1 95.31 65 ARG B O 1
ATOM 1467 N N . LEU B 1 66 ? -1.232 -14.586 4.395 1 97.12 66 LEU B N 1
ATOM 1468 C CA . LEU B 1 66 ? -1.352 -14.438 2.947 1 97.12 66 LEU B CA 1
ATOM 1469 C C . LEU B 1 66 ? -2.793 -14.656 2.496 1 97.12 66 LEU B C 1
ATOM 1471 O O . LEU B 1 66 ? -3.547 -15.391 3.143 1 97.12 66 LEU B O 1
ATOM 1475 N N . VAL B 1 67 ? -3.158 -14.086 1.446 1 96.94 67 VAL B N 1
ATOM 1476 C CA . VAL B 1 67 ? -4.383 -14.359 0.704 1 96.94 67 VAL B CA 1
ATOM 1477 C C . VAL B 1 67 ? -4.094 -14.352 -0.795 1 96.94 67 VAL B C 1
ATOM 1479 O O . VAL B 1 67 ? -3.277 -13.555 -1.272 1 96.94 67 VAL B O 1
ATOM 1482 N N . ALA B 1 68 ? -4.777 -15.211 -1.551 1 97.5 68 ALA B N 1
ATOM 1483 C CA . ALA B 1 68 ? -4.461 -15.344 -2.971 1 97.5 68 ALA B CA 1
ATOM 1484 C C . ALA B 1 68 ? -5.625 -14.867 -3.838 1 97.5 68 ALA B C 1
ATOM 1486 O O . ALA B 1 68 ? -6.785 -14.938 -3.424 1 97.5 68 ALA B O 1
ATOM 1487 N N . ALA B 1 69 ? -5.305 -14.43 -4.965 1 97.81 69 ALA B N 1
ATOM 1488 C CA . ALA B 1 69 ? -6.238 -14.172 -6.062 1 97.81 69 ALA B CA 1
ATOM 1489 C C . ALA B 1 69 ? -5.617 -14.539 -7.406 1 97.81 69 ALA B C 1
ATOM 1491 O O . ALA B 1 69 ? -4.395 -14.555 -7.547 1 97.81 69 ALA B O 1
ATOM 1492 N N . GLU B 1 70 ? -6.445 -14.883 -8.273 1 97.69 70 GLU B N 1
ATOM 1493 C CA . GLU B 1 70 ? -6.012 -15.133 -9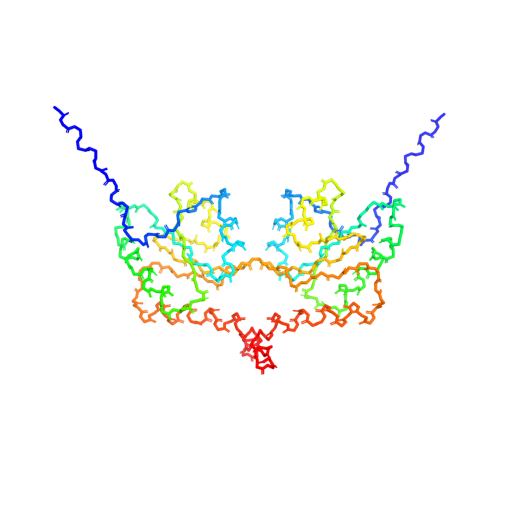.648 1 97.69 70 GLU B CA 1
ATOM 1494 C C . GLU B 1 70 ? -6.402 -13.977 -10.57 1 97.69 70 GLU B C 1
ATOM 1496 O O . GLU B 1 70 ? -7.52 -13.461 -10.484 1 97.69 70 GLU B O 1
ATOM 1501 N N . VAL B 1 71 ? -5.461 -13.617 -11.43 1 98.31 71 VAL B N 1
ATOM 1502 C CA . VAL B 1 71 ? -5.719 -12.508 -12.352 1 98.31 71 VAL B CA 1
ATOM 1503 C C . VAL B 1 71 ? -6.469 -13.016 -13.578 1 98.31 71 VAL B C 1
ATOM 1505 O O . VAL B 1 71 ? -6.07 -14.008 -14.188 1 98.31 71 VAL B O 1
ATOM 1508 N N . ALA B 1 72 ? -7.508 -12.352 -13.922 1 98.12 72 ALA B N 1
ATOM 1509 C CA . ALA B 1 72 ? -8.297 -12.711 -15.102 1 98.12 72 ALA B CA 1
ATOM 1510 C C . ALA B 1 72 ? -7.473 -12.539 -16.375 1 98.12 72 ALA B C 1
ATOM 1512 O O . ALA B 1 72 ? -6.695 -11.594 -16.5 1 98.12 72 ALA B O 1
ATOM 1513 N N . ALA B 1 73 ? -7.781 -13.359 -17.328 1 97.12 73 ALA B N 1
ATOM 1514 C CA . ALA B 1 73 ? -7.016 -13.391 -18.562 1 97.12 73 ALA B CA 1
ATOM 1515 C C . ALA B 1 73 ? -7.039 -12.039 -19.266 1 97.12 73 ALA B C 1
ATOM 1517 O O . ALA B 1 73 ? -6.012 -11.57 -19.766 1 97.12 73 ALA B O 1
ATOM 1518 N N . GLU B 1 74 ? -8.188 -11.406 -19.281 1 97.12 74 GLU B N 1
ATOM 1519 C CA . GLU B 1 74 ? -8.359 -10.164 -20.016 1 97.12 74 GLU B CA 1
ATOM 1520 C C . GLU B 1 74 ? -7.613 -9.008 -19.344 1 97.12 74 GLU B C 1
ATOM 1522 O O . GLU B 1 74 ? -7.395 -7.965 -19.969 1 97.12 74 GLU B O 1
ATOM 1527 N N . ALA B 1 75 ? -7.219 -9.156 -18.094 1 98.12 75 ALA B N 1
ATOM 1528 C CA . ALA B 1 75 ? -6.57 -8.094 -17.328 1 98.12 75 ALA B CA 1
ATOM 1529 C C . ALA B 1 75 ? -5.07 -8.352 -17.188 1 98.12 75 ALA B C 1
ATOM 1531 O O . ALA B 1 75 ? -4.344 -7.539 -16.625 1 98.12 75 ALA B O 1
ATOM 1532 N N . GLU B 1 76 ? -4.594 -9.445 -17.656 1 98.06 76 GLU B N 1
ATOM 1533 C CA . GLU B 1 76 ? -3.248 -9.93 -17.344 1 98.06 76 GLU B CA 1
ATOM 1534 C C . GLU B 1 76 ? -2.186 -8.945 -17.828 1 98.06 76 GLU B C 1
ATOM 1536 O O . GLU B 1 76 ? -1.292 -8.562 -17.078 1 98.06 76 GLU B O 1
ATOM 1541 N N . ARG B 1 77 ? -2.332 -8.5 -19.062 1 97 77 ARG B N 1
ATOM 1542 C CA . ARG B 1 77 ? -1.309 -7.617 -19.625 1 97 77 ARG B CA 1
ATOM 1543 C C . ARG B 1 77 ? -1.162 -6.352 -18.781 1 97 77 ARG B C 1
ATOM 1545 O O . ARG B 1 77 ? -0.049 -5.973 -18.406 1 97 77 ARG B O 1
ATOM 1552 N N . GLY B 1 78 ? -2.271 -5.68 -18.562 1 97 78 GLY B N 1
ATOM 1553 C CA . GLY B 1 78 ? -2.242 -4.461 -17.766 1 97 78 GLY B CA 1
ATOM 1554 C C . GLY B 1 78 ? -1.713 -4.68 -16.359 1 97 78 GLY B C 1
ATOM 1555 O O . GLY B 1 78 ? -0.909 -3.887 -15.859 1 97 78 GLY B O 1
ATOM 1556 N N . LEU B 1 79 ? -2.082 -5.688 -15.711 1 97.88 79 LEU B N 1
ATOM 1557 C CA . LEU B 1 79 ? -1.699 -5.922 -14.32 1 97.88 79 LEU B CA 1
ATOM 1558 C C . LEU B 1 79 ? -0.283 -6.48 -14.234 1 97.88 79 LEU B C 1
ATOM 1560 O O . LEU B 1 79 ? 0.396 -6.305 -13.219 1 97.88 79 LEU B O 1
ATOM 1564 N N . MET B 1 80 ? 0.168 -7.168 -15.297 1 98.19 80 MET B N 1
ATOM 1565 C CA . MET B 1 80 ? 1.574 -7.559 -15.352 1 98.19 80 MET B CA 1
ATOM 1566 C C . MET B 1 80 ? 2.479 -6.332 -15.289 1 98.19 80 MET B C 1
ATOM 1568 O O . MET B 1 80 ? 3.445 -6.309 -14.523 1 98.19 80 MET B O 1
ATOM 1572 N N . ALA B 1 81 ? 2.139 -5.348 -16.125 1 96.06 81 ALA B N 1
ATOM 1573 C CA . ALA B 1 81 ? 2.912 -4.105 -16.125 1 96.06 81 ALA B CA 1
ATOM 1574 C C . ALA B 1 81 ? 2.877 -3.439 -14.742 1 96.06 81 ALA B C 1
ATOM 1576 O O . ALA B 1 81 ? 3.914 -3.025 -14.227 1 96.06 81 ALA B O 1
ATOM 1577 N N . ARG B 1 82 ? 1.82 -3.396 -14.102 1 93.38 82 ARG B N 1
ATOM 1578 C CA . ARG B 1 82 ? 1.633 -2.691 -12.836 1 93.38 82 ARG B CA 1
ATOM 1579 C C . ARG B 1 82 ? 2.41 -3.367 -11.711 1 93.38 82 ARG B C 1
ATOM 1581 O O . ARG B 1 82 ? 2.969 -2.691 -10.844 1 93.38 82 ARG B O 1
ATOM 1588 N N . PHE B 1 83 ? 2.387 -4.695 -11.688 1 96.75 83 PHE B N 1
ATOM 1589 C CA . PHE B 1 83 ? 2.926 -5.41 -10.539 1 96.75 83 PHE B CA 1
ATOM 1590 C C . PHE B 1 83 ? 4.309 -5.969 -10.844 1 96.75 83 PHE B C 1
ATOM 1592 O O . PHE B 1 83 ? 4.855 -6.758 -10.07 1 96.75 83 PHE B O 1
ATOM 1599 N N . GLY B 1 84 ? 4.852 -5.609 -12.031 1 96.75 84 GLY B N 1
ATOM 1600 C CA . GLY B 1 84 ? 6.223 -5.961 -12.359 1 96.75 84 GLY B CA 1
ATOM 1601 C C . GLY B 1 84 ? 6.387 -7.414 -12.766 1 96.75 84 GLY B C 1
ATOM 1602 O O . GLY B 1 84 ? 7.395 -8.047 -12.438 1 96.75 84 GLY B O 1
ATOM 1603 N N . VAL B 1 85 ? 5.391 -7.969 -13.359 1 98.31 85 VAL B N 1
ATOM 1604 C CA . VAL B 1 85 ? 5.43 -9.352 -13.828 1 98.31 85 VAL B CA 1
ATOM 1605 C C . VAL B 1 85 ? 5.863 -9.391 -15.289 1 98.31 85 VAL B C 1
ATOM 1607 O O . VAL B 1 85 ? 5.273 -8.719 -16.141 1 98.31 85 VAL B O 1
ATOM 1610 N N . ALA B 1 86 ? 6.824 -10.227 -15.586 1 97.62 86 ALA B N 1
ATOM 1611 C CA . ALA B 1 86 ? 7.398 -10.227 -16.922 1 97.62 86 ALA B CA 1
ATOM 1612 C C . ALA B 1 86 ? 6.945 -11.445 -17.719 1 97.62 86 ALA B C 1
ATOM 1614 O O . ALA B 1 86 ? 6.852 -11.398 -18.953 1 97.62 86 ALA B O 1
ATOM 1615 N N . VAL B 1 87 ? 6.617 -12.5 -17.016 1 97.06 87 VAL B N 1
ATOM 1616 C CA . VAL B 1 87 ? 6.277 -13.734 -17.703 1 97.06 87 VAL B CA 1
ATOM 1617 C C . VAL B 1 87 ? 5.16 -14.461 -16.953 1 97.06 87 VAL B C 1
ATOM 1619 O O . VAL B 1 87 ? 4.902 -14.172 -15.789 1 97.06 87 VAL B O 1
ATOM 1622 N N . CYS B 1 88 ? 4.535 -15.297 -17.641 1 97.06 88 CYS B N 1
ATOM 1623 C CA . CYS B 1 88 ? 3.574 -16.219 -17.047 1 97.06 88 CYS B CA 1
ATOM 1624 C C . CYS B 1 88 ? 4.047 -17.656 -17.156 1 97.06 88 CYS B C 1
ATOM 1626 O O . CYS B 1 88 ? 4.766 -18 -18.094 1 97.06 88 CYS B O 1
ATOM 1628 N N . PRO B 1 89 ? 3.623 -18.484 -16.344 1 97.5 89 PRO B N 1
ATOM 1629 C CA . PRO B 1 89 ? 2.898 -18.219 -15.094 1 97.5 89 PRO B CA 1
ATOM 1630 C C . PRO B 1 89 ? 3.787 -17.594 -14.016 1 97.5 89 PRO B C 1
ATOM 1632 O O . PRO B 1 89 ? 5.004 -17.797 -14.031 1 97.5 89 PRO B O 1
ATOM 1635 N N . SER B 1 90 ? 3.283 -16.75 -13.109 1 98.31 90 SER B N 1
ATOM 1636 C CA . SER B 1 90 ? 4.035 -16.125 -12.023 1 98.31 90 SER B CA 1
ATOM 1637 C C . SER B 1 90 ? 3.139 -15.836 -10.828 1 98.31 90 SER B C 1
ATOM 1639 O O . SER B 1 90 ? 1.919 -15.734 -10.969 1 98.31 90 SER B O 1
ATOM 1641 N N . LEU B 1 91 ? 3.719 -15.75 -9.695 1 98.44 91 LEU B N 1
ATOM 1642 C CA . LEU B 1 91 ? 3.115 -15.203 -8.484 1 98.44 91 LEU B CA 1
ATOM 1643 C C . LEU B 1 91 ? 3.734 -13.852 -8.133 1 98.44 91 LEU B C 1
ATOM 1645 O O . LEU B 1 91 ? 4.957 -13.734 -8.023 1 98.44 91 LEU B O 1
ATOM 1649 N N . ALA B 1 92 ? 2.926 -12.867 -8.031 1 98.69 92 ALA B N 1
ATOM 1650 C CA . ALA B 1 92 ? 3.371 -11.594 -7.469 1 98.69 92 ALA B CA 1
ATOM 1651 C C . ALA B 1 92 ? 2.934 -11.453 -6.016 1 98.69 92 ALA B C 1
ATOM 1653 O O . ALA B 1 92 ? 1.76 -11.648 -5.691 1 98.69 92 ALA B O 1
ATOM 1654 N N . VAL B 1 93 ? 3.828 -11.164 -5.145 1 98.5 93 VAL B N 1
ATOM 1655 C CA . VAL B 1 93 ? 3.555 -10.945 -3.729 1 98.5 93 VAL B CA 1
ATOM 1656 C C . VAL B 1 93 ? 3.486 -9.445 -3.441 1 98.5 93 VAL B C 1
ATOM 1658 O O . VAL B 1 93 ? 4.465 -8.727 -3.635 1 98.5 93 VAL B O 1
ATOM 1661 N N . VAL B 1 94 ? 2.363 -9.008 -2.934 1 97.44 94 VAL B N 1
ATOM 1662 C CA . VAL B 1 94 ? 2.057 -7.586 -2.889 1 97.44 94 VAL B CA 1
ATOM 1663 C C . VAL B 1 94 ? 1.669 -7.184 -1.467 1 97.44 94 VAL B C 1
ATOM 1665 O O . VAL B 1 94 ? 0.833 -7.84 -0.838 1 97.44 94 VAL B O 1
ATOM 1668 N N . GLN B 1 95 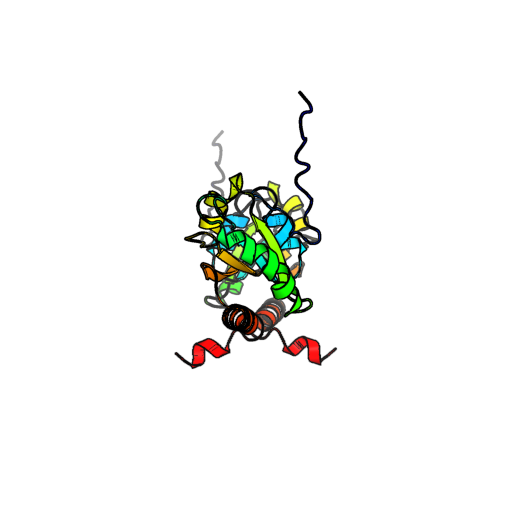? 2.252 -6.164 -0.927 1 94.75 95 GLN B N 1
ATOM 1669 C CA . GLN B 1 95 ? 1.843 -5.523 0.318 1 94.75 95 GLN B CA 1
ATOM 1670 C C . GLN B 1 95 ? 0.82 -4.418 0.059 1 94.75 95 GLN B C 1
ATOM 1672 O O . GLN B 1 95 ? 1.081 -3.492 -0.71 1 94.75 95 GLN B O 1
ATOM 1677 N N . PRO B 1 96 ? -0.292 -4.5 0.655 1 93.75 96 PRO B N 1
ATOM 1678 C CA . PRO B 1 96 ? -1.336 -3.498 0.432 1 93.75 96 PRO B CA 1
ATOM 1679 C C . PRO B 1 96 ? -0.954 -2.117 0.962 1 93.75 96 PRO B C 1
ATOM 1681 O O . PRO B 1 96 ? -0.128 -2.01 1.873 1 93.75 96 PRO B O 1
ATOM 1684 N N . GLU B 1 97 ? -1.557 -1.089 0.304 1 92.75 97 GLU B N 1
ATOM 1685 C CA . GLU B 1 97 ? -1.547 0.254 0.876 1 92.75 97 GLU B CA 1
ATOM 1686 C C . GLU B 1 97 ? -2.162 0.265 2.271 1 92.75 97 GLU B C 1
ATOM 1688 O O . GLU B 1 97 ? -3.15 -0.428 2.525 1 92.75 97 GLU B O 1
ATOM 1693 N N . ARG B 1 98 ? -1.646 1.102 3.166 1 91.75 98 ARG B N 1
ATOM 1694 C CA . ARG B 1 98 ? -2.156 1.191 4.531 1 91.75 98 ARG B CA 1
ATOM 1695 C C . ARG B 1 98 ? -2.072 2.621 5.055 1 91.75 98 ARG B C 1
ATOM 1697 O O . ARG B 1 98 ? -1.048 3.287 4.891 1 91.75 98 ARG B O 1
ATOM 1704 N N . THR B 1 99 ? -3.225 3.076 5.598 1 95.69 99 THR B N 1
ATOM 1705 C CA . THR B 1 99 ? -3.17 4.301 6.387 1 95.69 99 THR B CA 1
ATOM 1706 C C . THR B 1 99 ? -2.553 4.031 7.758 1 95.69 99 THR B C 1
ATOM 1708 O O . THR B 1 99 ? -3.158 3.361 8.594 1 95.69 99 THR B O 1
ATOM 1711 N N . LEU B 1 100 ? -1.364 4.613 8 1 96.19 100 LEU B N 1
ATOM 1712 C CA . LEU B 1 100 ? -0.638 4.387 9.25 1 96.19 100 LEU B CA 1
ATOM 1713 C C . LEU B 1 100 ? -1.302 5.121 10.406 1 96.19 100 LEU B C 1
ATOM 1715 O O . LEU B 1 100 ? -1.236 4.672 11.555 1 96.19 100 LEU B O 1
ATOM 1719 N N . GLY B 1 101 ? -1.871 6.27 10.109 1 97.81 101 GLY B N 1
ATOM 1720 C CA . GLY B 1 101 ? -2.568 7.09 11.086 1 97.81 101 GLY B CA 1
ATOM 1721 C C . GLY B 1 101 ? -3.053 8.414 10.523 1 97.81 101 GLY B C 1
ATOM 1722 O O . GLY B 1 101 ? -2.73 8.766 9.391 1 97.81 101 GLY B O 1
ATOM 1723 N N . VAL B 1 102 ? -3.896 9.055 11.336 1 98.5 102 VAL B N 1
ATOM 1724 C CA . VAL B 1 102 ? -4.426 10.375 11.016 1 98.5 102 VAL B CA 1
ATOM 1725 C C . VAL B 1 102 ? -4.172 11.336 12.172 1 98.5 102 VAL B C 1
ATOM 1727 O O . VAL B 1 102 ? -4.371 10.984 13.336 1 98.5 102 VAL B O 1
ATOM 1730 N N . ILE B 1 103 ? -3.646 12.453 11.859 1 98.19 103 ILE B N 1
ATOM 1731 C CA . ILE B 1 103 ? -3.496 13.523 12.836 1 98.19 103 ILE B CA 1
ATOM 1732 C C . ILE B 1 103 ? -4.555 14.594 12.594 1 98.19 103 ILE B C 1
ATOM 1734 O O . ILE B 1 103 ? -4.477 15.344 11.625 1 98.19 103 ILE B O 1
ATOM 1738 N N . ALA B 1 104 ? -5.453 14.641 13.508 1 96.75 104 ALA B N 1
ATOM 1739 C CA . ALA B 1 104 ? -6.602 15.531 13.344 1 96.75 104 ALA B CA 1
ATOM 1740 C C . ALA B 1 104 ? -6.293 16.922 13.891 1 96.75 104 ALA B C 1
ATOM 1742 O O . ALA B 1 104 ? -5.586 17.062 14.891 1 96.75 104 ALA B O 1
ATOM 1743 N N . LYS B 1 105 ? -6.871 17.859 13.281 1 90.06 105 LYS B N 1
ATOM 1744 C CA . LYS B 1 105 ? -6.848 19.25 13.719 1 90.06 105 LYS B CA 1
ATOM 1745 C C . LYS B 1 105 ? -5.414 19.766 13.812 1 90.06 105 LYS B C 1
ATOM 1747 O O . LYS B 1 105 ? -4.492 19.172 13.25 1 90.06 105 LYS B O 1
ATOM 1752 N N . ILE B 1 106 ? -5.273 21.016 14.344 1 91 106 ILE B N 1
ATOM 1753 C CA . ILE B 1 106 ? -3.967 21.656 14.461 1 91 106 ILE B CA 1
ATOM 1754 C C . ILE B 1 106 ? -3.314 21.25 15.781 1 91 106 ILE B C 1
ATOM 1756 O O . ILE B 1 106 ? -3.955 21.297 16.844 1 91 106 ILE B O 1
ATOM 1760 N N . GLN B 1 107 ? -2.15 20.703 15.633 1 94.12 107 GLN B N 1
ATOM 1761 C CA . GLN B 1 107 ? -1.342 20.312 16.781 1 94.12 107 GLN B CA 1
ATOM 1762 C C . GLN B 1 107 ? -0.086 21.172 16.891 1 94.12 107 GLN B C 1
ATOM 1764 O O . GLN B 1 107 ? 0.23 21.938 15.977 1 94.12 107 GLN B O 1
ATOM 1769 N N . ASP B 1 108 ? 0.542 21.062 17.984 1 94.88 108 ASP B N 1
ATOM 1770 C CA . ASP B 1 108 ? 1.835 21.734 18.094 1 94.88 108 ASP B CA 1
ATOM 1771 C C . ASP B 1 108 ? 2.928 20.922 17.391 1 94.88 108 ASP B C 1
ATOM 1773 O O . ASP B 1 108 ? 2.76 19.734 17.156 1 94.88 108 ASP B O 1
ATOM 1777 N N . TRP B 1 109 ? 4.02 21.562 17.156 1 95.62 109 TRP B N 1
ATOM 1778 C CA . TRP B 1 109 ? 5.121 21 16.391 1 95.62 109 TRP B CA 1
ATOM 1779 C C . TRP B 1 109 ? 5.617 19.703 17.016 1 95.62 109 TRP B C 1
ATOM 1781 O O . TRP B 1 109 ? 5.777 18.688 16.328 1 95.62 109 TRP B O 1
ATOM 1791 N N . SER B 1 110 ? 5.844 19.703 18.25 1 97.06 110 SER B N 1
ATOM 1792 C CA . SER B 1 110 ? 6.371 18.531 18.938 1 97.06 110 SER B CA 1
ATOM 1793 C C . SER B 1 110 ? 5.414 17.344 18.828 1 97.06 110 SER B C 1
ATOM 1795 O O . SER B 1 110 ? 5.844 16.203 18.703 1 97.06 110 SER B O 1
ATOM 1797 N N . SER B 1 111 ? 4.195 17.672 18.922 1 97.56 111 SER B N 1
ATOM 1798 C CA . SER B 1 111 ? 3.18 16.625 18.797 1 97.56 111 SER B CA 1
ATOM 1799 C C . SER B 1 111 ? 3.182 16.016 17.406 1 97.56 111 SER B C 1
ATOM 1801 O O . SER B 1 111 ? 3.094 14.797 17.25 1 97.56 111 SER B O 1
ATOM 1803 N N . TYR B 1 112 ? 3.264 16.812 16.344 1 97.69 112 TYR B N 1
ATOM 1804 C CA . TYR B 1 112 ? 3.357 16.297 14.984 1 97.69 112 TYR B CA 1
ATOM 1805 C C . TYR B 1 112 ? 4.551 15.359 14.836 1 97.69 112 TYR B C 1
ATOM 1807 O O . TYR B 1 112 ? 4.414 14.25 14.312 1 97.69 112 TYR B O 1
ATOM 1815 N N . LEU B 1 113 ? 5.668 15.82 15.32 1 97.81 113 LEU B N 1
ATOM 1816 C CA . LEU B 1 113 ? 6.891 15.039 15.18 1 97.81 113 LEU B CA 1
ATOM 1817 C C . LEU B 1 113 ? 6.77 13.703 15.906 1 97.81 113 LEU B C 1
ATOM 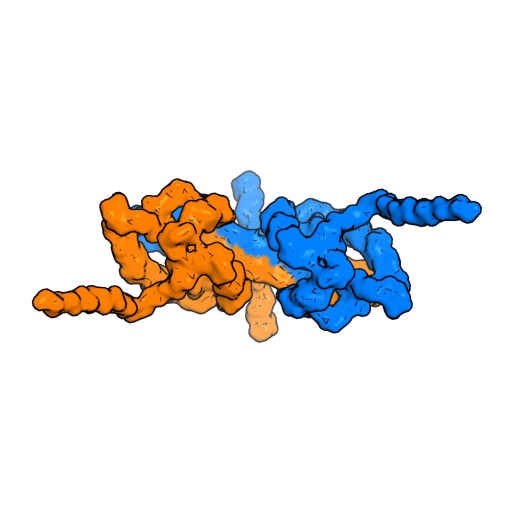1819 O O . LEU B 1 113 ? 7.18 12.664 15.375 1 97.81 113 LEU B O 1
ATOM 1823 N N . ALA B 1 114 ? 6.195 13.805 17.062 1 98.31 114 ALA B N 1
ATOM 1824 C CA . ALA B 1 114 ? 6.059 12.594 17.859 1 98.31 114 ALA B CA 1
ATOM 1825 C C . ALA B 1 114 ? 5.133 11.586 17.188 1 98.31 114 ALA B C 1
ATOM 1827 O O . ALA B 1 114 ? 5.453 10.398 17.094 1 98.31 114 ALA B O 1
ATOM 1828 N N . GLN B 1 115 ? 4.016 12.023 16.703 1 98.31 115 GLN B N 1
ATOM 1829 C CA . GLN B 1 115 ? 3.031 11.133 16.109 1 98.31 115 GLN B CA 1
ATOM 1830 C C . GLN B 1 115 ? 3.543 10.547 14.789 1 98.31 115 GLN B C 1
ATOM 1832 O O . GLN B 1 115 ? 3.469 9.336 14.57 1 98.31 115 GLN B O 1
ATOM 1837 N N . ILE B 1 116 ? 4.09 11.344 13.938 1 98.12 116 ILE B N 1
ATOM 1838 C CA . ILE B 1 116 ? 4.621 10.867 12.664 1 98.12 116 ILE B CA 1
ATOM 1839 C C . ILE B 1 116 ? 5.793 9.922 12.914 1 98.12 116 ILE B C 1
ATOM 1841 O O . ILE B 1 116 ? 5.895 8.867 12.289 1 98.12 116 ILE B O 1
ATOM 1845 N N . GLY B 1 117 ? 6.656 10.359 13.82 1 97.56 117 GLY B N 1
ATOM 1846 C CA . GLY B 1 117 ? 7.758 9.492 14.203 1 97.56 117 GLY B CA 1
ATOM 1847 C C . GLY B 1 117 ? 7.305 8.117 14.656 1 97.56 117 GLY B C 1
ATOM 1848 O O . GLY B 1 117 ? 7.918 7.105 14.297 1 97.56 117 GLY B O 1
ATOM 1849 N N . ALA B 1 118 ? 6.281 8.086 15.445 1 97.06 118 ALA B N 1
ATOM 1850 C CA . ALA B 1 118 ? 5.754 6.812 15.93 1 97.06 118 ALA B CA 1
ATOM 1851 C C . ALA B 1 118 ? 5.23 5.957 14.781 1 97.06 118 ALA B C 1
ATOM 1853 O O . ALA B 1 118 ? 5.445 4.742 14.758 1 97.06 118 ALA B O 1
ATOM 1854 N N . MET B 1 119 ? 4.551 6.527 13.867 1 96.81 119 MET B N 1
ATOM 1855 C CA . MET B 1 119 ? 4.02 5.812 12.711 1 96.81 119 MET B CA 1
ATOM 1856 C C . MET B 1 119 ? 5.152 5.258 11.852 1 96.81 119 MET B C 1
ATOM 1858 O O . MET B 1 119 ? 5.07 4.129 11.367 1 96.81 119 MET B O 1
ATOM 1862 N N . LEU B 1 120 ? 6.184 6.023 11.711 1 94.94 120 LEU B N 1
ATOM 1863 C CA . LEU B 1 120 ? 7.32 5.582 10.914 1 94.94 120 LEU B CA 1
ATOM 1864 C C . LEU B 1 120 ? 8.07 4.453 11.609 1 94.94 120 LEU B C 1
ATOM 1866 O O . LEU B 1 120 ? 8.586 3.545 10.945 1 94.94 120 LEU B O 1
ATOM 1870 N N . ALA B 1 121 ? 8.086 4.547 12.93 1 92.44 121 ALA B N 1
ATOM 1871 C CA . ALA B 1 121 ? 8.75 3.494 13.695 1 92.44 121 ALA B CA 1
ATOM 1872 C C . ALA B 1 121 ? 8.039 2.156 13.516 1 92.44 121 ALA B C 1
ATOM 1874 O O . ALA B 1 121 ? 8.68 1.101 13.516 1 92.44 121 ALA B O 1
ATOM 1875 N N . GLU B 1 122 ? 6.719 2.217 13.375 1 88.44 122 GLU B N 1
ATOM 1876 C CA . GLU B 1 122 ? 5.938 1.006 13.141 1 88.44 122 GLU B CA 1
ATOM 1877 C C . GLU B 1 122 ? 6.289 0.374 11.797 1 88.44 122 GLU B C 1
ATOM 1879 O O . GLU B 1 122 ? 6.309 -0.853 11.672 1 88.44 122 GLU B O 1
ATOM 1884 N N . VAL B 1 123 ? 6.547 1.188 10.836 1 87.38 123 VAL B N 1
ATOM 1885 C CA . VAL B 1 123 ? 6.902 0.722 9.5 1 87.38 123 VAL B CA 1
ATOM 1886 C C . VAL B 1 123 ? 8.297 0.096 9.523 1 87.38 123 VAL B C 1
ATOM 1888 O O . VAL B 1 123 ? 8.531 -0.937 8.891 1 87.38 123 VAL B O 1
ATOM 1891 N N . ASP B 1 124 ? 9.18 0.775 10.281 1 83.94 124 ASP B N 1
ATOM 1892 C CA . ASP B 1 124 ? 10.57 0.341 10.32 1 83.94 124 ASP B CA 1
ATOM 1893 C C . ASP B 1 124 ? 10.734 -0.924 11.156 1 83.94 124 ASP B C 1
ATOM 1895 O O . ASP B 1 124 ? 11.609 -1.744 10.891 1 83.94 124 ASP B O 1
ATOM 1899 N N . GLN B 1 125 ? 10 -1.006 12.289 1 74.06 125 GLN B N 1
ATOM 1900 C CA . GLN B 1 125 ? 10.07 -2.152 13.188 1 74.06 125 GLN B CA 1
ATOM 1901 C C . GLN B 1 125 ? 8.68 -2.736 13.438 1 74.06 125 GLN B C 1
ATOM 1903 O O . GLN B 1 125 ? 8.062 -2.459 14.469 1 74.06 125 GLN B O 1
ATOM 1908 N N . PRO B 1 126 ? 7.984 -3.357 12.555 1 60.91 126 PRO B N 1
ATOM 1909 C CA . PRO B 1 126 ? 6.598 -3.785 12.773 1 60.91 126 PRO B CA 1
ATOM 1910 C C . PRO B 1 126 ? 6.445 -4.668 14.008 1 60.91 126 PRO B C 1
ATOM 1912 O O . PRO B 1 126 ? 5.359 -4.75 14.586 1 60.91 126 PRO B O 1
ATOM 1915 N N . GLY B 1 127 ? 7.148 -5.773 14.383 1 53.59 127 GLY B N 1
ATOM 1916 C CA . GLY B 1 127 ? 7.02 -6.809 15.398 1 53.59 127 GLY B CA 1
ATOM 1917 C C . GLY B 1 127 ? 6.934 -6.25 16.812 1 53.59 127 GLY B C 1
ATOM 1918 O O . GLY B 1 127 ? 6.523 -6.953 17.734 1 53.59 127 GLY B O 1
ATOM 1919 N N . GLU B 1 128 ? 7.492 -5.18 17.156 1 46.28 128 GLU B N 1
ATOM 1920 C CA . GLU B 1 128 ? 7.602 -4.992 18.594 1 46.28 128 GLU B CA 1
ATOM 1921 C C . GLU B 1 128 ? 6.242 -4.68 19.219 1 46.28 128 GLU B C 1
ATOM 1923 O O . GLU B 1 128 ? 6.094 -4.703 20.453 1 46.28 128 GLU B O 1
ATOM 1928 N N . ALA B 1 129 ? 5.348 -4.215 18.562 1 43.19 129 ALA B N 1
ATOM 1929 C CA . ALA B 1 129 ? 4.086 -3.879 19.219 1 43.19 129 ALA B CA 1
ATOM 1930 C C . ALA B 1 129 ? 3.383 -5.133 19.734 1 43.19 129 ALA B C 1
ATOM 1932 O O . ALA B 1 129 ? 2.529 -5.059 20.609 1 43.19 129 ALA B O 1
ATOM 1933 N N . GLU B 1 130 ? 3.316 -6.258 19.047 1 39.5 130 GLU B N 1
ATOM 1934 C CA . GLU B 1 130 ? 2.594 -7.438 19.5 1 39.5 130 GLU B CA 1
ATOM 1935 C C . GLU B 1 130 ? 3.049 -7.855 20.891 1 39.5 130 GLU B C 1
ATOM 1937 O O . GLU B 1 130 ? 2.273 -8.438 21.656 1 39.5 130 GLU B O 1
ATOM 1942 N N . LEU B 1 131 ? 4.277 -7.699 21.234 1 37.81 131 LEU B N 1
ATOM 1943 C CA . LEU B 1 131 ? 4.664 -8.242 22.531 1 37.81 131 LEU B CA 1
ATOM 1944 C C . LEU B 1 131 ? 4.074 -7.414 23.672 1 37.81 131 LEU B C 1
ATOM 1946 O O . LEU B 1 131 ? 4.129 -7.82 24.828 1 37.81 131 LEU B O 1
ATOM 1950 N N . GLN B 1 132 ? 3.729 -6.254 23.406 1 34.69 132 GLN B N 1
ATOM 1951 C CA . GLN B 1 132 ? 3.299 -5.543 24.609 1 34.69 132 GLN B CA 1
ATOM 1952 C C . GLN B 1 132 ? 1.804 -5.723 24.844 1 34.69 132 GLN B C 1
ATOM 1954 O O . GLN B 1 132 ? 1.288 -5.336 25.891 1 34.69 132 GLN B O 1
ATOM 1959 N N . SER B 1 133 ? 1.007 -6.078 23.875 1 29.88 133 SER B N 1
ATOM 1960 C CA . SER B 1 133 ? -0.32 -6.336 24.422 1 29.88 133 SER B CA 1
ATOM 1961 C C . SER B 1 133 ? -0.414 -7.746 25 1 29.88 133 SER B C 1
ATOM 1963 O O . SER B 1 133 ? 0.216 -8.672 24.5 1 29.88 133 SER B O 1
#

Foldseek 3Di:
DPPPPVPPPPPPPFAAEDAPVCVQVCQAPVVAWEKEWEAPDCVVHVCSVVCRVCVVVVCVVPPPHYGYYYYDPVRRVVVCVVQVNDDPGDIGTGHHDDDLDDDDDDDDPVVVCVVVVVSVVCVVPVPPVVVVD/DPPPPPPPPPPPPFAAEDAPVCVQVCQAPVVAWEKEWEAPDCVVHVCSVVVRVCVVVVCVVPPPHYGYYYYDPVRRVVVCVVQVNDDPGDIGTGHHDDDLDDDDDDDDPVVVCVVVVVSVVCVVPVPPVVVVD

Solvent-accessible surface area (backbone atoms only — not comparable to full-atom values): 15155 Å² total; per-residue (Å²): 135,84,76,74,70,75,67,78,70,78,59,86,82,60,56,51,75,30,38,83,86,42,39,62,61,53,41,57,67,59,83,32,36,33,34,40,34,38,42,62,56,61,86,83,31,59,66,34,57,57,50,64,65,44,45,57,56,56,39,59,73,38,72,88,45,48,45,61,31,29,47,34,79,93,30,38,69,66,50,23,65,74,59,69,48,88,60,63,26,24,37,34,36,32,39,45,50,40,66,69,46,67,49,68,52,90,70,55,69,70,54,51,51,50,54,53,49,52,48,50,45,42,59,46,44,46,64,64,64,66,74,73,106,134,83,77,75,72,75,67,77,69,77,57,87,81,58,56,51,77,31,38,84,87,43,40,62,60,53,39,57,68,60,84,31,37,33,36,39,34,38,44,60,55,59,85,84,30,60,68,33,57,57,50,65,67,43,44,57,56,55,39,60,74,38,72,87,45,48,45,61,30,29,48,34,79,93,30,38,70,67,50,23,64,73,58,70,50,88,60,64,25,24,39,34,34,31,40,45,50,42,68,70,47,66,48,69,52,90,71,54,70,68,55,51,52,50,54,51,50,51,45,49,45,43,59,46,46,44,62,66,62,65,74,70,105

pLDDT: mean 86.58, std 19.38, range [29.88, 98.69]